Protein AF-A0AAE2U3P6-F1 (afdb_monomer)

Radius of gyration: 19.32 Å; Cα contacts (8 Å, |Δi|>4): 271; chains: 1; bounding box: 66×37×44 Å

Secondary structure (DSSP, 8-state):
--S-HHHHHHHHHHHHHHHHHHHTTTPPEE-SSHHHHHHIIIIIHHHH-TTTS--EE-HHHHHHHH---PPPPTTPPPEEEE--HHHHHH-HHHHHHHHHHHHHTT--EEE------S-TTTGGGSHHHHHHHHHHHHHHHHHHHHHHGGGS-EEES-HHHHHHHHHHHS--PBPHHHHHHHHHHHHHHS--------

Organism: Pseudomonas fluorescens (NCBI:txid294)

Foldseek 3Di:
DPPPLVVLLVVLVVVLVVLVVVVVVVDAAEDQAPVVQCCLCPVSCVNVNNVSRHDYHYPLVVLLVPQAQDDADPPDDAFEEEEAQCCCVPPVVSVVSLQSNQNSLNHGYHYDDFHHCLCPDPQCVDPVSVVVSLVNNVVGPPVCCVPRPPPLRYEYRHPRSQVSCCVNVVDGHYHSVVVSVVSVVVVVPPPPDDDDDD

Nearest PDB structures (foldseek):
  6nab-assembly1_A  TM=5.149E-01  e=8.787E+00  Naegleria fowleri
  6y83-assembly1_B  TM=2.544E-01  e=2.864E+00  Leishmania RNA virus 1 - 4
  5vbg-assembly1_A  TM=2.813E-01  e=9.888E+00  Haemophilus influenzae Rd KW20

Sequence (198 aa):
MQGFIKAFEKAAHFNGEALRHLQKYGIPLVGLDSAMTLVHRQGYAKTLGSDKAPSVLLPQEWLAGVLPQAQRVEDAAPYYFLPHCTEKTNEPSNIGLWQKVFERMGLKLSVQASGCCGMSGTYGHETKNAGTSVVIYKQSWAPLVTKLNTSGRLLADGYSCRSQVKRQDGVTVLHPLQALLATVRQRTKLPSCQNQQS

pLDDT: mean 88.99, std 12.19, range [39.34, 98.0]

Mean predicted aligned error: 6.23 Å

Solvent-accessible surface area (backbone atoms only — not comparable to full-atom values): 11089 Å² total; per-residue (Å²): 128,89,84,50,58,71,60,49,48,55,49,42,53,57,53,29,50,56,48,43,59,52,45,75,73,72,53,87,44,70,34,83,36,53,64,66,34,48,38,35,70,52,55,27,16,73,71,62,35,67,92,54,28,42,80,54,35,47,58,40,64,52,41,56,75,69,58,65,81,44,77,69,54,80,92,62,74,63,33,38,33,43,67,39,51,62,38,57,72,76,41,52,71,56,62,57,31,47,37,53,40,31,41,28,66,20,42,48,58,46,78,51,97,61,58,53,53,32,26,83,77,63,50,34,71,38,78,92,35,32,66,57,16,52,51,40,17,56,76,36,42,48,62,50,48,72,68,50,44,82,79,70,37,31,27,29,51,27,64,58,46,32,52,42,43,32,71,76,69,72,40,86,53,41,39,59,69,56,58,51,50,53,51,53,55,53,60,73,67,51,76,82,79,86,79,87,86,131

Structure (mmCIF, N/CA/C/O backbone):
data_AF-A0AAE2U3P6-F1
#
_entry.id   AF-A0AAE2U3P6-F1
#
loop_
_atom_site.group_PDB
_atom_site.id
_atom_site.type_symbol
_atom_site.label_atom_id
_atom_site.label_alt_id
_atom_site.label_comp_id
_atom_site.label_asym_id
_atom_site.label_entity_id
_atom_site.label_seq_id
_atom_site.pdbx_PDB_ins_code
_atom_site.Cartn_x
_atom_site.Cartn_y
_atom_site.Cartn_z
_atom_site.occupancy
_atom_site.B_iso_or_equiv
_atom_site.auth_seq_id
_atom_site.auth_comp_id
_atom_site.auth_asym_id
_atom_site.auth_atom_id
_atom_site.pdbx_PDB_model_num
ATOM 1 N N . MET A 1 1 ? 15.679 6.620 -6.280 1.00 50.84 1 MET A N 1
ATOM 2 C CA . MET A 1 1 ? 16.702 5.575 -6.507 1.00 50.84 1 MET A CA 1
ATOM 3 C C . MET A 1 1 ? 18.020 6.117 -6.001 1.00 50.84 1 MET A C 1
ATOM 5 O O . MET A 1 1 ? 18.435 7.164 -6.479 1.00 50.84 1 MET A O 1
ATOM 9 N N . GLN A 1 2 ? 18.628 5.486 -4.998 1.00 54.88 2 GLN A N 1
ATOM 10 C CA . GLN A 1 2 ? 19.930 5.907 -4.472 1.00 54.88 2 GLN A CA 1
ATOM 11 C C . GLN A 1 2 ? 21.018 5.666 -5.520 1.00 54.88 2 GLN A C 1
ATOM 13 O O . GLN A 1 2 ? 21.625 4.613 -5.517 1.00 54.88 2 GLN A O 1
ATOM 18 N N . GLY A 1 3 ? 21.218 6.580 -6.469 1.00 60.91 3 GLY A N 1
ATOM 19 C CA . GLY A 1 3 ? 22.376 6.598 -7.378 1.00 60.91 3 GLY A CA 1
ATOM 20 C C . GLY A 1 3 ? 22.550 5.420 -8.358 1.00 60.91 3 GLY A C 1
ATOM 21 O O . GLY A 1 3 ? 23.315 5.544 -9.307 1.00 60.91 3 GLY A O 1
ATOM 22 N N . PHE A 1 4 ? 21.834 4.303 -8.206 1.00 78.56 4 PHE A N 1
ATOM 23 C CA . PHE A 1 4 ? 21.999 3.080 -9.003 1.00 78.56 4 PHE A CA 1
ATOM 24 C C . PHE A 1 4 ? 21.205 3.100 -10.317 1.00 78.56 4 PHE A C 1
ATOM 26 O O . PHE A 1 4 ? 20.512 2.138 -10.646 1.00 78.56 4 PHE A O 1
ATOM 33 N N . ILE A 1 5 ? 21.292 4.194 -11.078 1.00 85.38 5 ILE A N 1
ATOM 34 C CA . ILE A 1 5 ? 20.514 4.378 -12.316 1.00 85.38 5 ILE A CA 1
ATOM 35 C C . ILE A 1 5 ? 20.824 3.267 -13.329 1.00 85.38 5 ILE A C 1
ATOM 37 O O . ILE A 1 5 ? 19.904 2.613 -13.800 1.0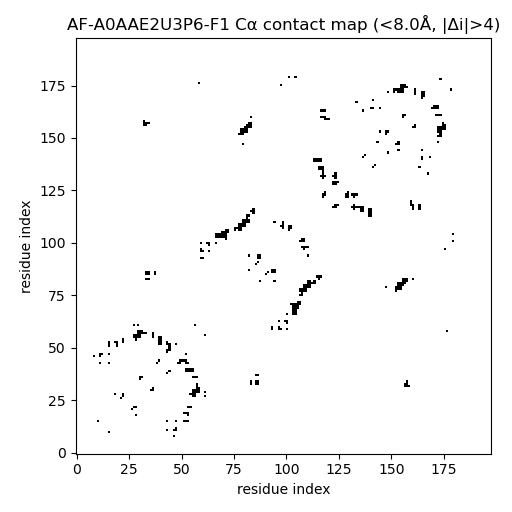0 85.38 5 ILE A O 1
ATOM 41 N N . LYS A 1 6 ? 22.103 2.949 -13.563 1.00 88.75 6 LYS A N 1
ATOM 42 C CA . LYS A 1 6 ? 22.502 1.887 -14.509 1.00 88.75 6 LYS A CA 1
ATOM 43 C C . LYS A 1 6 ? 21.978 0.499 -14.123 1.00 88.75 6 LYS A C 1
ATOM 45 O O . LYS A 1 6 ? 21.569 -0.282 -14.978 1.00 88.75 6 LYS A O 1
ATOM 50 N N . ALA A 1 7 ? 22.000 0.172 -12.829 1.00 89.69 7 ALA A N 1
ATOM 51 C CA . ALA A 1 7 ? 21.486 -1.110 -12.349 1.00 89.69 7 ALA A CA 1
ATOM 52 C C . ALA A 1 7 ? 19.959 -1.172 -12.478 1.00 89.69 7 ALA A C 1
ATOM 54 O O . ALA A 1 7 ? 19.419 -2.200 -12.885 1.00 89.69 7 ALA A O 1
ATOM 55 N N . PHE A 1 8 ? 19.276 -0.058 -12.190 1.00 91.06 8 PHE A N 1
ATOM 56 C CA . PHE A 1 8 ? 17.846 0.070 -12.436 1.00 91.06 8 PHE A CA 1
ATOM 57 C C . PHE A 1 8 ? 17.515 -0.086 -13.921 1.00 91.06 8 PHE A C 1
ATOM 59 O O . PHE A 1 8 ? 16.616 -0.851 -14.242 1.00 91.06 8 PHE A O 1
ATOM 66 N N . GLU A 1 9 ? 18.252 0.566 -14.821 1.00 92.44 9 GLU A N 1
ATOM 67 C CA . GLU A 1 9 ? 18.033 0.462 -16.265 1.00 92.44 9 GLU A CA 1
ATOM 68 C C . GLU A 1 9 ? 18.162 -0.982 -16.745 1.00 92.44 9 GLU A C 1
ATOM 70 O O . GLU A 1 9 ? 17.256 -1.501 -17.395 1.00 92.44 9 GLU A O 1
ATOM 75 N N . LYS A 1 10 ? 19.232 -1.679 -16.341 1.00 93.44 10 LYS A N 1
ATOM 76 C CA . LYS A 1 10 ? 19.419 -3.099 -16.665 1.00 93.44 10 LYS A CA 1
ATOM 77 C C . LYS A 1 10 ? 18.251 -3.956 -16.165 1.00 93.44 10 LYS A C 1
ATOM 79 O O . LYS A 1 10 ? 17.741 -4.790 -16.912 1.00 93.44 10 LYS A O 1
ATOM 84 N N . ALA A 1 11 ? 17.810 -3.739 -14.925 1.00 92.81 11 ALA A N 1
ATOM 85 C CA . ALA A 1 11 ? 16.667 -4.448 -14.357 1.00 92.81 11 ALA A CA 1
ATOM 86 C C . ALA A 1 11 ? 15.354 -4.107 -15.082 1.00 92.81 11 ALA A C 1
ATOM 88 O O . ALA A 1 11 ? 14.552 -4.999 -15.341 1.00 92.81 11 ALA A O 1
ATOM 89 N N . ALA A 1 12 ? 15.146 -2.842 -15.450 1.00 93.56 12 ALA A N 1
ATOM 90 C CA . ALA A 1 12 ? 13.966 -2.388 -16.174 1.00 93.56 12 ALA A CA 1
ATOM 91 C C . ALA A 1 12 ? 13.896 -3.008 -17.573 1.00 93.56 12 ALA A C 1
ATOM 93 O O . ALA A 1 12 ? 12.830 -3.475 -17.967 1.00 93.56 12 ALA A O 1
ATOM 94 N N . HIS A 1 13 ? 15.017 -3.084 -18.297 1.00 93.94 13 HIS A N 1
ATOM 95 C CA . HIS A 1 13 ? 15.075 -3.758 -19.595 1.00 93.94 13 HIS A CA 1
ATOM 96 C C . HIS A 1 13 ? 14.748 -5.248 -19.471 1.00 93.94 13 HIS A C 1
ATOM 98 O O . HIS A 1 13 ? 13.836 -5.720 -20.149 1.00 93.94 13 HIS A O 1
ATOM 104 N N . PHE A 1 14 ? 15.425 -5.956 -18.563 1.00 93.94 14 PHE A N 1
ATOM 105 C CA . PHE A 1 14 ? 15.227 -7.391 -18.357 1.00 93.94 14 PHE A CA 1
ATOM 106 C C . PHE A 1 14 ? 13.790 -7.729 -17.923 1.00 93.94 14 PHE A C 1
ATOM 108 O O . PHE A 1 14 ? 13.099 -8.509 -18.578 1.00 93.94 14 PHE A O 1
ATOM 115 N N . ASN A 1 15 ? 13.300 -7.090 -16.856 1.00 94.19 15 ASN A N 1
ATOM 116 C CA . ASN A 1 15 ? 11.951 -7.336 -16.342 1.00 94.19 15 ASN A CA 1
ATOM 117 C C . ASN A 1 15 ? 10.879 -6.854 -17.324 1.00 94.19 15 ASN A C 1
ATOM 119 O O . ASN A 1 15 ? 9.859 -7.514 -17.506 1.00 94.19 15 ASN A O 1
ATOM 123 N N . GLY A 1 16 ? 11.094 -5.699 -17.959 1.00 93.25 16 GLY A N 1
ATOM 124 C CA . GLY A 1 16 ? 10.155 -5.127 -18.916 1.00 93.25 16 GLY A CA 1
ATOM 125 C C . GLY A 1 16 ? 9.955 -6.030 -20.128 1.00 93.25 16 GLY A C 1
ATOM 126 O O . GLY A 1 16 ? 8.823 -6.212 -20.565 1.00 93.25 16 GLY A O 1
ATOM 127 N N . GLU A 1 17 ? 11.024 -6.637 -20.646 1.00 92.94 17 GLU A N 1
ATOM 128 C CA . GLU A 1 17 ? 10.925 -7.603 -21.740 1.00 92.94 17 GLU A CA 1
ATOM 129 C C . GLU A 1 17 ? 10.135 -8.853 -21.348 1.00 92.9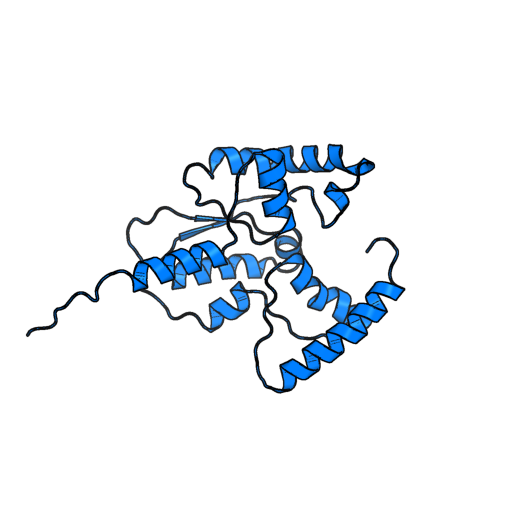4 17 GLU A C 1
ATOM 131 O O . GLU A 1 17 ? 9.196 -9.218 -22.059 1.00 92.94 17 GLU A O 1
ATOM 136 N N . ALA A 1 18 ? 10.450 -9.455 -20.198 1.00 93.06 18 ALA A N 1
ATOM 137 C CA . ALA A 1 18 ? 9.742 -10.632 -19.703 1.00 93.06 18 ALA A CA 1
ATOM 138 C C . ALA A 1 18 ? 8.238 -10.360 -19.512 1.00 93.06 18 ALA A C 1
ATOM 140 O O . ALA A 1 18 ? 7.396 -11.116 -20.000 1.00 93.06 18 ALA A O 1
ATOM 141 N N . LEU A 1 19 ? 7.889 -9.240 -18.868 1.00 93.81 19 LEU A N 1
ATOM 142 C CA . LEU A 1 19 ? 6.496 -8.855 -18.635 1.00 93.81 19 LEU A CA 1
ATOM 143 C C . LEU A 1 19 ? 5.757 -8.562 -19.948 1.00 93.81 19 LEU A C 1
ATOM 145 O O . LEU A 1 19 ? 4.646 -9.052 -20.132 1.00 93.81 19 LEU A O 1
ATOM 149 N N . ARG A 1 20 ? 6.376 -7.855 -20.905 1.00 91.31 20 ARG A N 1
ATOM 150 C CA . ARG A 1 20 ? 5.775 -7.639 -22.234 1.00 91.31 20 ARG A CA 1
ATOM 151 C C . ARG A 1 20 ? 5.511 -8.948 -22.969 1.00 91.31 20 ARG A C 1
ATOM 153 O O . ARG A 1 20 ? 4.517 -9.051 -23.683 1.00 91.31 20 ARG A O 1
ATOM 160 N N . HIS A 1 21 ? 6.383 -9.943 -22.816 1.00 91.88 21 HIS A N 1
ATOM 161 C CA . HIS A 1 21 ? 6.176 -11.248 -23.436 1.00 91.88 21 HIS A CA 1
ATOM 162 C C . HIS A 1 21 ? 4.931 -11.947 -22.875 1.00 91.88 21 HIS A C 1
ATOM 164 O O . HIS A 1 21 ? 4.156 -12.507 -23.644 1.00 91.88 21 HIS A O 1
ATOM 170 N N . LEU A 1 22 ? 4.697 -11.846 -21.562 1.00 92.06 22 LEU A N 1
ATOM 171 C CA . LEU A 1 22 ? 3.486 -12.364 -20.919 1.00 92.06 22 LEU A CA 1
ATOM 172 C C . LEU A 1 22 ? 2.222 -11.615 -21.365 1.00 92.06 22 LEU A C 1
ATOM 174 O O . LEU A 1 22 ? 1.192 -12.242 -21.607 1.00 92.06 22 LEU A O 1
ATOM 178 N N . GLN A 1 23 ? 2.297 -10.292 -21.545 1.00 90.44 23 GLN A N 1
ATOM 179 C CA . GLN A 1 23 ? 1.148 -9.491 -21.989 1.00 90.44 23 GLN A CA 1
ATOM 180 C C . GLN A 1 23 ? 0.621 -9.893 -23.374 1.00 90.44 23 GLN A C 1
ATOM 182 O O . GLN A 1 23 ? -0.571 -9.729 -23.631 1.00 90.44 23 GLN A O 1
ATOM 187 N N . LYS A 1 24 ? 1.464 -10.456 -24.254 1.00 91.31 24 LYS A N 1
ATOM 188 C CA . LYS A 1 24 ? 1.041 -10.936 -25.586 1.00 91.31 24 LYS A CA 1
ATOM 189 C C . LYS A 1 24 ? -0.033 -12.025 -25.521 1.00 91.31 24 LYS A C 1
ATOM 191 O O . LYS A 1 24 ? -0.772 -12.192 -26.483 1.00 91.31 24 LYS A O 1
ATOM 196 N N . TYR A 1 25 ? -0.138 -12.734 -24.399 1.00 94.00 25 TYR A N 1
ATOM 197 C CA . TYR A 1 25 ? -1.143 -13.776 -24.187 1.00 94.00 25 TYR A CA 1
ATOM 198 C C . TYR A 1 25 ? -2.475 -13.239 -23.638 1.00 94.00 25 TYR A C 1
ATOM 200 O O . TYR A 1 25 ? -3.357 -14.023 -23.307 1.00 94.00 25 TYR A O 1
ATOM 208 N N . GLY A 1 26 ? -2.630 -11.916 -23.497 1.00 90.25 26 GLY A N 1
ATOM 209 C CA . GLY A 1 26 ? -3.864 -11.303 -22.993 1.00 90.25 26 GLY A CA 1
ATOM 210 C C . GLY A 1 26 ? -4.121 -11.529 -21.498 1.00 90.25 26 GLY A C 1
ATOM 211 O O . GLY A 1 26 ? -5.222 -11.266 -21.021 1.00 90.25 26 GLY A O 1
ATOM 212 N N . ILE A 1 27 ? -3.123 -12.008 -20.748 1.00 88.88 27 ILE A N 1
ATOM 213 C CA . ILE A 1 27 ? -3.230 -12.247 -19.305 1.00 88.88 27 ILE A CA 1
ATOM 214 C C . ILE A 1 27 ? -2.982 -10.925 -18.558 1.00 88.88 27 ILE A C 1
ATOM 216 O O . ILE A 1 27 ? -1.918 -10.322 -18.739 1.00 88.88 27 ILE A O 1
ATOM 220 N N . PRO A 1 28 ? -3.911 -10.465 -17.695 1.00 92.75 28 PRO A N 1
ATOM 221 C CA . PRO A 1 28 ? -3.691 -9.276 -16.879 1.00 92.75 28 PRO A CA 1
ATOM 222 C C . PRO A 1 28 ? -2.505 -9.460 -15.926 1.00 92.75 28 PRO A C 1
ATOM 224 O O . PRO A 1 28 ? -2.471 -10.400 -15.131 1.00 92.75 28 PRO A O 1
ATOM 227 N N . LEU A 1 29 ? -1.547 -8.535 -15.970 1.00 95.25 29 LEU A N 1
ATOM 228 C CA . LEU A 1 29 ? -0.463 -8.469 -14.993 1.00 95.25 29 LEU A CA 1
ATOM 229 C C . LEU A 1 29 ? -0.921 -7.644 -13.793 1.00 95.25 29 LEU A C 1
ATOM 231 O O . LEU A 1 29 ? -1.329 -6.496 -13.960 1.00 95.25 29 LEU A O 1
ATOM 235 N N . VAL A 1 30 ? -0.831 -8.212 -12.591 1.00 95.56 30 VAL A N 1
ATOM 236 C CA . VAL A 1 30 ? -1.274 -7.560 -11.352 1.00 95.56 30 VAL A CA 1
ATOM 237 C C . VAL A 1 30 ? -0.135 -7.546 -10.337 1.00 95.56 30 VAL A C 1
ATOM 239 O O . VAL A 1 30 ? 0.367 -8.598 -9.940 1.00 95.56 30 VAL A O 1
ATOM 242 N N . GLY A 1 31 ? 0.278 -6.354 -9.913 1.00 94.12 31 GLY A N 1
ATOM 243 C CA . GLY A 1 31 ? 1.311 -6.157 -8.898 1.00 94.12 31 GLY A CA 1
ATOM 244 C C . GLY A 1 31 ? 0.701 -5.996 -7.506 1.00 94.12 31 GLY A C 1
ATOM 245 O O . GLY A 1 31 ? -0.264 -5.265 -7.329 1.00 94.12 31 GLY A O 1
ATOM 246 N N . LEU A 1 32 ? 1.238 -6.694 -6.502 1.00 91.31 32 LEU A N 1
ATOM 247 C CA . L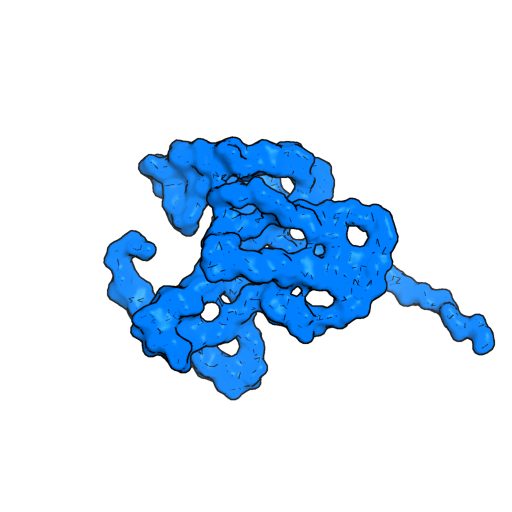EU A 1 32 ? 0.635 -6.748 -5.159 1.00 91.31 32 LEU A CA 1
ATOM 248 C C . LEU A 1 32 ? 1.030 -5.591 -4.234 1.00 91.31 32 LEU A C 1
ATOM 250 O O . LEU A 1 32 ? 0.344 -5.349 -3.247 1.00 91.31 32 LEU A O 1
ATOM 254 N N . ASP A 1 33 ? 2.146 -4.918 -4.510 1.00 89.81 33 ASP A N 1
ATOM 255 C CA . ASP A 1 33 ? 2.624 -3.786 -3.717 1.00 89.81 33 ASP A CA 1
ATOM 256 C C . ASP A 1 33 ? 2.469 -2.492 -4.518 1.00 89.81 33 ASP A C 1
ATOM 258 O O . ASP A 1 33 ? 2.934 -2.403 -5.661 1.00 89.81 33 ASP A O 1
ATOM 262 N N . SER A 1 34 ? 1.821 -1.488 -3.923 1.00 88.69 34 SER A N 1
ATOM 263 C CA . SER A 1 34 ? 1.511 -0.238 -4.617 1.00 88.69 34 SER A CA 1
ATOM 264 C C . SER A 1 34 ? 2.767 0.509 -5.067 1.00 88.69 34 SER A C 1
ATOM 266 O O . SER A 1 34 ? 2.813 1.014 -6.187 1.00 88.69 34 SER A O 1
ATOM 268 N N . ALA A 1 35 ? 3.818 0.555 -4.242 1.00 88.50 35 ALA A N 1
ATOM 269 C CA . ALA A 1 35 ? 5.040 1.271 -4.596 1.00 88.50 35 ALA A CA 1
ATOM 270 C C . ALA A 1 35 ? 5.754 0.597 -5.773 1.00 88.50 35 ALA A C 1
ATOM 272 O O . ALA A 1 35 ? 6.137 1.275 -6.724 1.00 88.50 35 ALA A O 1
ATOM 273 N N . MET A 1 36 ? 5.897 -0.731 -5.738 1.00 89.50 36 MET A N 1
ATOM 274 C CA . MET A 1 36 ? 6.543 -1.483 -6.821 1.00 89.50 36 MET A CA 1
ATOM 275 C C . MET A 1 36 ? 5.743 -1.435 -8.121 1.00 89.50 36 MET A C 1
ATOM 277 O O . MET A 1 36 ? 6.316 -1.225 -9.187 1.00 89.50 36 MET A O 1
ATOM 281 N N . THR A 1 37 ? 4.419 -1.553 -8.043 1.00 92.19 37 THR A N 1
ATOM 282 C CA . THR A 1 37 ? 3.555 -1.518 -9.232 1.00 92.19 37 THR A CA 1
ATOM 283 C C . THR A 1 37 ? 3.652 -0.172 -9.950 1.00 92.19 37 THR A C 1
ATOM 285 O O . THR A 1 37 ? 3.804 -0.118 -11.171 1.00 92.19 37 THR A O 1
ATOM 288 N N . LEU A 1 38 ? 3.657 0.932 -9.197 1.00 90.94 38 LEU A N 1
ATOM 289 C CA . LEU A 1 38 ? 3.746 2.280 -9.764 1.00 90.94 38 LEU A CA 1
ATOM 290 C C . LEU A 1 38 ? 5.127 2.604 -10.359 1.00 90.94 38 LEU A C 1
ATOM 292 O O . LEU A 1 38 ? 5.227 3.466 -11.235 1.00 90.94 38 LEU A O 1
ATOM 296 N N . VAL A 1 39 ? 6.188 1.879 -9.977 1.00 91.19 39 VAL A N 1
ATOM 297 C CA . VAL A 1 39 ? 7.502 1.996 -10.636 1.00 91.19 39 VAL A CA 1
ATOM 298 C C . VAL A 1 39 ? 7.422 1.603 -12.114 1.00 91.19 39 VAL A C 1
ATOM 300 O O . VAL A 1 39 ? 8.122 2.212 -12.924 1.00 91.19 39 VAL A O 1
ATOM 303 N N . HIS A 1 40 ? 6.554 0.664 -12.507 1.00 90.31 40 HIS A N 1
ATOM 304 C CA . HIS A 1 40 ? 6.367 0.334 -13.925 1.00 90.31 40 HIS A CA 1
ATOM 305 C C . HIS A 1 40 ? 5.780 1.513 -14.719 1.00 90.31 40 HIS A C 1
ATOM 307 O O . HIS A 1 40 ? 6.208 1.787 -15.838 1.00 90.31 40 HIS A O 1
ATOM 313 N N . ARG A 1 41 ? 4.861 2.277 -14.122 1.00 87.88 41 ARG A N 1
ATOM 314 C CA . ARG A 1 41 ? 4.194 3.405 -14.796 1.00 87.88 41 ARG A CA 1
ATOM 315 C C . ARG A 1 41 ? 5.099 4.609 -14.986 1.00 87.88 41 ARG A C 1
ATOM 317 O O . ARG A 1 41 ? 4.978 5.316 -15.974 1.00 87.88 41 ARG A O 1
ATOM 324 N N . GLN A 1 42 ? 5.993 4.850 -14.032 1.00 85.62 42 GLN A N 1
ATOM 325 C CA . GLN A 1 42 ? 6.827 6.052 -14.028 1.00 85.62 42 GLN A CA 1
ATOM 326 C C . GLN A 1 42 ? 8.277 5.730 -14.385 1.00 85.62 42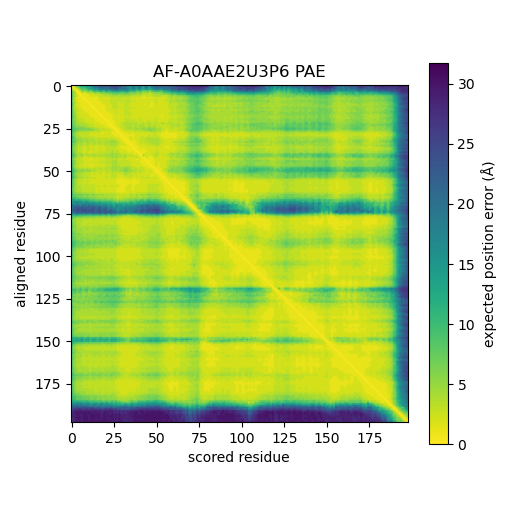 GLN A C 1
ATOM 328 O O . GLN A 1 42 ? 8.821 6.252 -15.355 1.00 85.62 42 GLN A O 1
ATOM 333 N N . GLY A 1 43 ? 8.906 4.844 -13.611 1.00 88.44 43 GLY A N 1
ATOM 334 C CA . GLY A 1 43 ? 10.309 4.480 -13.780 1.00 88.44 43 GLY A CA 1
ATOM 335 C C . GLY A 1 43 ? 10.558 3.718 -15.077 1.00 88.44 43 GLY A C 1
ATOM 336 O O . GLY A 1 43 ? 11.440 4.093 -15.842 1.00 88.44 43 GLY A O 1
ATOM 337 N N . TYR A 1 44 ? 9.765 2.678 -15.357 1.00 92.56 44 TYR A N 1
ATOM 338 C CA . TYR A 1 44 ? 9.967 1.877 -16.569 1.00 92.56 44 TYR A CA 1
ATOM 339 C C . TYR A 1 44 ? 9.543 2.655 -17.814 1.00 92.56 44 TYR A C 1
ATOM 341 O O . TYR A 1 44 ? 10.257 2.590 -18.804 1.00 92.56 44 TYR A O 1
ATOM 349 N N . ALA A 1 45 ? 8.457 3.434 -17.767 1.00 89.75 45 ALA A N 1
ATOM 350 C CA . ALA A 1 45 ? 8.080 4.315 -18.877 1.00 89.75 45 ALA A CA 1
ATOM 351 C C . ALA A 1 45 ? 9.187 5.316 -19.226 1.00 89.75 45 ALA A C 1
ATOM 353 O O . ALA A 1 45 ? 9.514 5.484 -20.398 1.00 89.75 45 ALA A O 1
ATOM 354 N N . LYS A 1 46 ? 9.836 5.910 -18.216 1.00 90.19 46 LYS A N 1
ATOM 355 C CA . LYS A 1 46 ? 10.969 6.814 -18.434 1.00 90.19 46 LYS A CA 1
ATOM 356 C C . LYS A 1 46 ? 12.187 6.112 -19.046 1.00 90.19 46 LYS A C 1
ATOM 358 O O . LYS A 1 46 ? 12.872 6.712 -19.864 1.00 90.19 46 LYS A O 1
ATOM 363 N N . THR A 1 47 ? 12.473 4.876 -18.642 1.00 91.56 47 THR A N 1
ATOM 364 C CA . THR A 1 47 ? 13.658 4.135 -19.105 1.00 91.56 47 THR A CA 1
ATOM 365 C C . THR A 1 47 ? 13.454 3.438 -20.449 1.00 91.56 47 THR A C 1
ATOM 367 O O . THR A 1 47 ? 14.354 3.432 -21.280 1.00 91.56 47 THR A O 1
ATOM 370 N N . LEU A 1 48 ? 12.293 2.824 -20.666 1.00 92.12 48 LEU A N 1
ATOM 371 C CA . LEU A 1 48 ? 12.015 1.980 -21.830 1.00 92.12 48 LEU A CA 1
ATOM 372 C C . LEU A 1 48 ? 11.275 2.730 -22.945 1.00 92.12 48 LEU A C 1
ATOM 374 O O . LEU A 1 48 ? 11.294 2.267 -24.082 1.00 92.12 48 LEU A O 1
ATOM 378 N N . GLY A 1 49 ? 10.631 3.855 -22.624 1.00 91.12 49 GLY A N 1
ATOM 379 C CA . GLY A 1 49 ? 9.583 4.472 -23.438 1.00 91.12 49 GLY A CA 1
ATOM 380 C C . GLY A 1 49 ? 8.195 3.999 -22.997 1.00 91.12 49 GLY A C 1
ATOM 381 O O . GLY A 1 49 ? 8.010 2.834 -22.632 1.00 91.12 49 GLY A O 1
ATOM 382 N N . SER A 1 50 ? 7.211 4.902 -23.003 1.00 86.75 50 SER A N 1
ATOM 383 C CA . SER A 1 50 ? 5.844 4.619 -22.533 1.00 86.75 50 SER A CA 1
ATOM 384 C C . SER A 1 50 ? 5.153 3.497 -23.316 1.00 86.75 50 SER A C 1
ATOM 386 O O . SER A 1 50 ? 4.371 2.751 -22.740 1.00 86.75 50 SER A O 1
ATOM 388 N N . ASP A 1 51 ? 5.475 3.341 -24.602 1.00 86.50 51 ASP A N 1
ATOM 389 C CA . ASP A 1 51 ? 4.999 2.268 -25.486 1.00 86.50 51 ASP A CA 1
ATOM 390 C C . ASP A 1 51 ? 5.587 0.890 -25.133 1.00 86.50 51 ASP A C 1
ATOM 392 O O . ASP A 1 51 ? 5.000 -0.145 -25.446 1.00 86.50 51 ASP A O 1
ATOM 396 N N . LYS A 1 52 ? 6.743 0.866 -24.458 1.00 88.38 52 LYS A N 1
ATOM 397 C CA . LYS A 1 52 ? 7.460 -0.361 -24.075 1.00 88.38 52 LYS A CA 1
ATOM 398 C C . LYS A 1 52 ? 7.364 -0.672 -22.585 1.00 88.38 52 LYS A C 1
ATOM 400 O O . LYS A 1 52 ? 7.826 -1.738 -22.163 1.00 88.38 52 LYS A O 1
ATOM 405 N N . ALA A 1 53 ? 6.801 0.215 -21.772 1.00 90.94 53 ALA A N 1
ATOM 406 C CA . ALA A 1 53 ? 6.549 -0.081 -20.372 1.00 90.94 53 ALA A CA 1
ATOM 407 C C . ALA A 1 53 ? 5.422 -1.118 -20.250 1.00 90.94 53 ALA A C 1
ATOM 409 O O . ALA A 1 53 ? 4.365 -0.944 -20.856 1.00 90.94 53 ALA A O 1
ATOM 410 N N . PRO A 1 54 ? 5.617 -2.204 -19.483 1.00 91.56 54 PRO A N 1
ATOM 411 C CA . PRO A 1 54 ? 4.554 -3.175 -19.288 1.00 91.56 54 PRO A CA 1
ATOM 412 C C . PRO A 1 54 ? 3.391 -2.546 -18.513 1.00 91.56 54 PRO A C 1
ATOM 414 O O . PRO A 1 54 ? 3.594 -1.819 -17.537 1.00 91.56 54 PRO A O 1
ATOM 417 N N . SER A 1 55 ? 2.166 -2.867 -18.927 1.00 91.75 55 SER A N 1
ATOM 418 C CA . SER A 1 55 ? 0.955 -2.455 -18.217 1.00 91.75 55 SER A CA 1
ATOM 419 C C . SER A 1 55 ? 0.713 -3.425 -17.069 1.00 91.75 55 SER A C 1
ATOM 421 O O . SER A 1 55 ? 0.318 -4.573 -17.283 1.00 91.75 55 SER A O 1
ATOM 423 N N . VAL A 1 56 ? 1.011 -2.963 -15.856 1.00 94.81 56 VAL A N 1
ATOM 424 C CA . VAL A 1 56 ? 0.799 -3.707 -14.613 1.00 94.81 56 VAL A CA 1
ATOM 425 C C . VAL A 1 56 ? -0.264 -2.984 -13.792 1.00 94.81 56 VAL A C 1
ATOM 427 O O . VAL A 1 56 ? -0.115 -1.811 -13.424 1.00 94.81 56 VAL A O 1
ATOM 430 N N . LEU A 1 57 ? -1.355 -3.695 -13.528 1.00 95.50 57 LEU A N 1
ATOM 431 C CA . LEU A 1 57 ? -2.478 -3.216 -12.737 1.00 95.50 57 LEU A CA 1
ATOM 432 C C . LEU A 1 57 ? -2.172 -3.348 -11.245 1.00 95.50 57 LEU A C 1
ATOM 434 O O . LEU A 1 57 ? -1.514 -4.289 -10.801 1.00 95.50 57 LEU A O 1
ATOM 438 N N . LEU A 1 58 ? -2.700 -2.421 -10.462 1.00 96.00 58 LEU A N 1
ATOM 439 C CA . LEU A 1 58 ? -2.872 -2.591 -9.030 1.00 96.00 58 LEU A CA 1
ATOM 440 C C . LEU A 1 58 ? -4.034 -3.564 -8.773 1.00 96.00 58 LEU A C 1
ATOM 442 O O . LEU A 1 58 ? -4.944 -3.681 -9.605 1.00 96.00 58 LEU A O 1
ATOM 446 N N . PRO A 1 59 ? -4.073 -4.245 -7.616 1.00 96.25 59 PRO A N 1
ATOM 447 C CA . PRO A 1 59 ? -5.082 -5.269 -7.375 1.00 96.25 59 PRO A CA 1
ATOM 448 C C . PRO A 1 59 ? -6.511 -4.722 -7.444 1.00 96.25 59 PRO A C 1
ATOM 450 O O . PRO A 1 59 ? -7.391 -5.372 -7.994 1.00 96.25 59 PRO A O 1
ATOM 453 N N . GLN A 1 60 ? -6.740 -3.511 -6.942 1.00 95.94 60 GLN A N 1
ATOM 454 C CA . GLN A 1 60 ? -8.030 -2.826 -6.956 1.00 95.94 60 GLN A CA 1
ATOM 455 C C . GLN A 1 60 ? -8.497 -2.412 -8.352 1.00 95.94 60 GLN A C 1
ATOM 457 O O . GLN A 1 60 ? -9.701 -2.397 -8.591 1.00 95.94 60 GLN A O 1
ATOM 462 N N . GLU A 1 61 ? -7.585 -2.117 -9.280 1.00 96.12 61 GLU A N 1
ATOM 463 C CA . GLU A 1 61 ? -7.945 -1.818 -10.672 1.00 96.12 61 GLU A CA 1
ATOM 464 C C . GLU A 1 61 ? -8.464 -3.074 -11.365 1.00 96.12 61 GLU A C 1
ATOM 466 O O . GLU A 1 61 ? -9.531 -3.057 -11.976 1.00 96.12 61 GLU A O 1
ATOM 471 N N . TRP A 1 62 ? -7.746 -4.187 -11.202 1.00 96.31 62 TRP A N 1
ATOM 472 C CA . TRP A 1 62 ? -8.170 -5.469 -11.749 1.00 96.31 62 TRP A CA 1
ATOM 473 C C . TRP A 1 62 ? -9.475 -5.955 -11.104 1.00 96.31 62 TRP A C 1
ATOM 475 O O . TRP A 1 62 ? -10.443 -6.251 -11.804 1.00 96.31 62 TRP A O 1
ATOM 485 N N . LEU A 1 63 ? -9.544 -5.969 -9.768 1.00 95.88 63 LEU A N 1
ATOM 486 C CA . LEU A 1 63 ? -10.712 -6.443 -9.022 1.00 95.88 63 LEU A CA 1
ATOM 487 C C . LEU A 1 63 ? -11.974 -5.626 -9.301 1.00 95.88 63 LEU A C 1
ATOM 489 O O . LEU A 1 63 ? -13.054 -6.206 -9.376 1.00 95.88 63 LEU A O 1
ATOM 493 N N . ALA A 1 64 ? -11.867 -4.308 -9.486 1.00 93.00 64 ALA A N 1
ATOM 494 C CA . ALA A 1 64 ? -13.021 -3.482 -9.834 1.00 93.00 64 ALA A CA 1
ATOM 495 C C . ALA A 1 64 ? -13.654 -3.887 -11.179 1.00 93.00 64 ALA A C 1
ATOM 497 O O . ALA A 1 64 ? -14.860 -3.705 -11.350 1.00 93.00 64 ALA A O 1
ATOM 498 N N . GLY A 1 65 ? -12.858 -4.440 -12.103 1.00 90.88 65 GLY A N 1
ATOM 499 C CA . GLY A 1 65 ? -13.319 -4.929 -13.403 1.00 90.88 65 GLY A CA 1
ATOM 500 C C . GLY A 1 65 ? -13.851 -6.364 -13.391 1.00 90.88 65 GLY A C 1
ATOM 501 O O . GLY A 1 65 ? -14.709 -6.683 -14.208 1.00 90.88 65 GLY A O 1
ATOM 502 N N . VAL A 1 66 ? -13.375 -7.225 -12.480 1.00 92.06 66 VAL A N 1
ATOM 503 C CA . VAL A 1 66 ? -13.716 -8.664 -12.496 1.00 92.06 66 VAL A CA 1
ATOM 504 C C . VAL A 1 66 ? -14.653 -9.118 -11.379 1.00 92.06 66 VAL A C 1
ATOM 506 O O . VAL A 1 66 ? -15.256 -10.182 -11.496 1.00 92.06 66 VAL A O 1
ATOM 509 N N . LEU A 1 67 ? -14.784 -8.361 -10.284 1.00 90.12 67 LEU A N 1
ATOM 510 C CA . LEU A 1 67 ? -15.630 -8.787 -9.172 1.00 90.12 67 LEU A CA 1
ATOM 511 C C . LEU A 1 67 ? -17.122 -8.588 -9.485 1.00 90.12 67 LEU A C 1
ATOM 513 O O . LEU A 1 67 ? -17.531 -7.464 -9.819 1.00 90.12 67 LEU A O 1
ATOM 517 N N . PRO A 1 68 ? -17.954 -9.635 -9.309 1.00 85.12 68 PRO A N 1
ATOM 518 C CA . PRO A 1 68 ? -19.398 -9.503 -9.419 1.00 85.12 68 PRO A CA 1
ATOM 519 C C . PRO A 1 68 ? -19.942 -8.630 -8.286 1.00 85.12 68 PRO A C 1
ATOM 521 O O . PRO A 1 68 ? -19.337 -8.511 -7.218 1.00 85.12 68 PRO A O 1
ATOM 524 N N . GLN A 1 69 ? -21.109 -8.032 -8.513 1.00 84.12 69 GLN A N 1
ATOM 525 C CA . GLN A 1 69 ? -21.820 -7.318 -7.461 1.00 84.12 69 GLN A CA 1
ATOM 526 C C . GLN A 1 69 ? -22.447 -8.338 -6.502 1.00 84.12 69 GLN A C 1
ATOM 528 O O . GLN A 1 69 ? -23.326 -9.102 -6.892 1.00 84.12 69 GLN A O 1
ATOM 533 N N . ALA A 1 70 ? -22.002 -8.356 -5.250 1.00 79.94 70 ALA A N 1
ATOM 534 C CA . ALA A 1 70 ? -22.639 -9.116 -4.185 1.00 79.94 70 ALA A CA 1
ATOM 535 C C . ALA A 1 70 ? -23.705 -8.273 -3.477 1.00 79.94 70 ALA A C 1
ATOM 537 O O . ALA A 1 70 ? -23.614 -7.043 -3.408 1.00 79.94 70 ALA A O 1
ATOM 538 N N . GLN A 1 71 ? -24.693 -8.951 -2.893 1.00 72.06 71 GLN A N 1
ATOM 539 C CA . GLN A 1 71 ? -25.643 -8.309 -1.996 1.00 72.06 71 GLN A CA 1
ATOM 540 C C . GLN A 1 71 ? -24.908 -7.771 -0.762 1.00 72.06 71 GLN A C 1
ATOM 542 O O . GLN A 1 71 ? -23.980 -8.396 -0.231 1.00 72.06 71 GLN A O 1
ATOM 547 N N . ARG A 1 72 ? -25.301 -6.573 -0.330 1.00 68.56 72 ARG A N 1
ATOM 548 C CA . ARG A 1 72 ? -24.725 -5.916 0.840 1.00 68.56 72 ARG A CA 1
ATOM 549 C C . ARG A 1 72 ? -25.039 -6.725 2.096 1.00 68.56 72 ARG A C 1
ATOM 551 O O . ARG A 1 72 ? -26.162 -7.182 2.266 1.00 68.56 72 ARG A O 1
ATOM 558 N N . VAL A 1 73 ? -24.051 -6.871 2.976 1.00 67.31 73 VAL A N 1
ATOM 559 C CA . VAL A 1 73 ? -24.278 -7.427 4.313 1.00 67.31 73 VAL A CA 1
ATOM 560 C C . VAL A 1 73 ? -24.725 -6.273 5.212 1.00 67.31 73 VAL A C 1
ATOM 562 O O . VAL A 1 73 ? -23.981 -5.302 5.387 1.00 67.31 73 VAL A O 1
ATOM 565 N N . GLU A 1 74 ? -25.954 -6.333 5.723 1.00 61.12 74 GLU A N 1
ATOM 566 C CA . GLU A 1 74 ? -26.455 -5.351 6.692 1.00 61.12 74 GLU A CA 1
ATOM 567 C C . GLU A 1 74 ? -25.655 -5.441 8.009 1.00 61.12 74 GLU A C 1
ATOM 569 O O . GLU A 1 74 ? -25.110 -6.488 8.350 1.00 61.12 74 GLU A O 1
ATOM 574 N N . ASP A 1 75 ? -25.476 -4.305 8.690 1.00 64.12 75 ASP A N 1
ATOM 575 C CA . ASP A 1 75 ? -24.776 -4.170 9.985 1.00 64.12 75 ASP A CA 1
ATOM 576 C C . ASP A 1 75 ? -23.307 -4.619 10.110 1.00 64.12 75 ASP A C 1
ATOM 578 O O . ASP A 1 75 ? -22.738 -4.624 11.204 1.00 64.12 75 ASP A O 1
ATOM 582 N N . ALA A 1 76 ? -22.600 -4.865 9.004 1.00 74.00 76 ALA A N 1
ATOM 583 C CA . ALA A 1 76 ? -21.157 -5.096 9.075 1.00 74.00 76 ALA A CA 1
ATOM 584 C C . ALA A 1 76 ? -20.388 -3.826 9.513 1.00 74.00 76 ALA A C 1
ATOM 586 O O . ALA A 1 76 ? -20.459 -2.771 8.863 1.00 74.00 76 ALA A O 1
ATOM 587 N N . ALA A 1 77 ? -19.592 -3.944 10.584 1.00 88.06 77 ALA A N 1
ATOM 588 C CA . ALA A 1 77 ? -18.621 -2.926 10.996 1.00 88.06 77 ALA A CA 1
ATOM 589 C C . ALA A 1 77 ? -17.683 -2.561 9.824 1.00 88.06 77 ALA A C 1
ATOM 591 O O . ALA A 1 77 ? -17.369 -3.424 9.002 1.00 88.06 77 ALA A O 1
ATOM 592 N N . PRO A 1 78 ? -17.193 -1.318 9.693 1.00 93.69 78 PRO A N 1
ATOM 593 C CA . PRO A 1 78 ? -16.310 -0.955 8.586 1.00 93.69 78 PRO A CA 1
ATOM 594 C C . PRO A 1 78 ? -14.907 -1.550 8.749 1.00 93.69 78 PRO A C 1
ATOM 596 O O . PRO A 1 78 ? -14.437 -1.780 9.862 1.00 93.69 78 PRO A O 1
ATOM 599 N N . TYR A 1 79 ? -14.233 -1.805 7.630 1.00 96.75 79 TYR A N 1
ATOM 600 C CA . TYR A 1 79 ? -12.772 -1.868 7.595 1.00 96.75 79 TYR A CA 1
ATOM 601 C C . TYR A 1 79 ? -12.202 -0.450 7.528 1.00 96.75 79 TYR A C 1
ATOM 603 O O . TYR A 1 79 ? -12.815 0.436 6.929 1.00 96.75 79 TYR A O 1
ATOM 611 N N . TYR A 1 80 ? -11.020 -0.241 8.099 1.00 98.00 80 TYR A N 1
ATOM 612 C CA . TYR A 1 80 ? -10.300 1.031 8.044 1.00 98.00 80 TYR A CA 1
ATOM 613 C C . TYR A 1 80 ? -9.066 0.875 7.169 1.00 98.00 80 TYR A C 1
ATOM 615 O O . TYR A 1 80 ? -8.326 -0.089 7.331 1.00 98.00 80 TYR A O 1
ATOM 623 N N . PHE A 1 81 ? -8.829 1.806 6.251 1.00 98.00 81 PHE A N 1
ATOM 624 C CA . PHE A 1 81 ? -7.752 1.684 5.271 1.00 98.00 81 PHE A CA 1
ATOM 625 C C . PHE A 1 81 ? -6.757 2.835 5.360 1.00 98.00 81 PHE A C 1
ATOM 627 O O . PHE A 1 81 ? -7.148 4.001 5.292 1.00 98.00 81 PHE A O 1
ATOM 634 N N . LEU A 1 82 ? -5.476 2.486 5.490 1.00 97.56 82 LEU A N 1
ATOM 635 C CA . LEU A 1 82 ? -4.336 3.394 5.429 1.00 97.56 82 LEU A CA 1
ATOM 636 C C . LEU A 1 82 ? -3.640 3.212 4.066 1.00 97.56 82 LEU A C 1
ATOM 638 O O . LEU A 1 82 ? -2.850 2.274 3.923 1.00 97.56 82 LEU A O 1
ATOM 642 N N . PRO A 1 83 ? -3.930 4.063 3.066 1.00 95.88 83 PRO A N 1
ATOM 643 C CA . PRO A 1 83 ? -3.364 3.917 1.727 1.00 95.88 83 PRO A CA 1
ATOM 644 C C . PRO A 1 83 ? -1.862 4.212 1.691 1.00 95.88 83 PRO A C 1
ATOM 646 O O . PRO A 1 83 ? -1.355 5.035 2.463 1.00 95.88 83 PRO A O 1
ATOM 649 N N . HIS A 1 84 ? -1.146 3.588 0.754 1.00 95.44 84 HIS A N 1
ATOM 650 C CA . HIS A 1 84 ? 0.269 3.865 0.539 1.00 95.44 84 HIS A CA 1
ATOM 651 C C . HIS A 1 84 ? 0.471 5.316 0.088 1.00 95.44 84 HIS A C 1
ATOM 653 O O . HIS A 1 84 ? -0.215 5.804 -0.811 1.00 95.44 84 HIS A O 1
ATOM 659 N N . CYS A 1 85 ? 1.463 6.011 0.652 1.00 94.00 85 CYS A N 1
ATOM 660 C CA . CYS A 1 85 ? 1.706 7.419 0.328 1.00 94.00 85 CYS A CA 1
ATOM 661 C C . CYS A 1 85 ? 2.028 7.640 -1.160 1.00 94.00 85 CYS A C 1
ATOM 663 O O . CYS A 1 85 ? 1.518 8.583 -1.750 1.00 94.00 85 CYS A O 1
ATOM 665 N N . THR A 1 86 ? 2.799 6.748 -1.793 1.00 92.06 86 THR A N 1
ATOM 666 C CA . THR A 1 86 ? 3.070 6.812 -3.243 1.00 92.06 86 THR A CA 1
ATOM 667 C C . THR A 1 86 ? 1.801 6.685 -4.080 1.00 92.06 86 THR A C 1
ATOM 669 O O . THR A 1 86 ? 1.665 7.409 -5.056 1.00 92.06 86 THR A O 1
ATOM 672 N N . GLU A 1 87 ? 0.869 5.806 -3.703 1.00 91.81 87 GLU A N 1
ATOM 673 C CA . GLU A 1 87 ? -0.393 5.658 -4.434 1.00 91.81 87 GLU A CA 1
ATOM 674 C C . GLU A 1 87 ? -1.266 6.894 -4.251 1.00 91.81 87 GLU A C 1
ATOM 676 O O . GLU A 1 87 ? -1.714 7.480 -5.227 1.00 91.81 87 GLU A O 1
ATOM 681 N N . LYS A 1 88 ? -1.406 7.365 -3.009 1.00 92.25 88 LYS A N 1
ATOM 682 C CA . LYS A 1 88 ? -2.161 8.578 -2.688 1.00 92.25 88 LYS A CA 1
ATOM 683 C C . LYS A 1 88 ? -1.655 9.810 -3.449 1.00 92.25 88 LYS A C 1
ATOM 685 O O . LYS A 1 88 ? -2.462 10.650 -3.829 1.00 92.25 88 LYS A O 1
ATOM 690 N N . THR A 1 89 ? -0.343 9.932 -3.644 1.00 90.56 89 THR A N 1
ATOM 691 C CA . THR A 1 89 ? 0.258 11.073 -4.348 1.00 90.56 89 THR A CA 1
ATOM 692 C C . THR A 1 89 ? 0.187 10.929 -5.866 1.00 90.56 89 THR A C 1
ATOM 694 O O . THR A 1 89 ? -0.109 11.905 -6.548 1.00 90.56 89 THR A O 1
ATOM 697 N N . ASN A 1 90 ? 0.474 9.741 -6.401 1.00 87.88 90 ASN A N 1
ATOM 698 C CA . ASN A 1 90 ? 0.631 9.554 -7.844 1.00 87.88 90 ASN A CA 1
ATOM 699 C C . ASN A 1 90 ? -0.669 9.156 -8.551 1.00 87.88 90 ASN A C 1
ATOM 701 O O . ASN A 1 90 ? -0.837 9.484 -9.717 1.00 87.88 90 ASN A O 1
ATOM 705 N N . GLU A 1 91 ? -1.563 8.448 -7.861 1.00 89.62 91 GLU A N 1
ATOM 706 C CA . GLU A 1 91 ? -2.809 7.890 -8.399 1.00 89.62 91 GLU A CA 1
ATOM 707 C C . GLU A 1 91 ? -3.954 8.033 -7.370 1.00 89.62 91 GLU A C 1
ATOM 709 O O . GLU A 1 91 ? -4.524 7.038 -6.913 1.00 89.62 91 GLU A O 1
ATOM 714 N N . PRO A 1 92 ? -4.317 9.259 -6.943 1.00 87.50 92 PRO A N 1
ATOM 715 C CA . PRO A 1 92 ? -5.296 9.469 -5.870 1.00 87.50 92 PRO A CA 1
ATOM 716 C C . PRO A 1 92 ? -6.677 8.858 -6.163 1.00 87.50 92 PRO A C 1
ATOM 718 O O . PRO A 1 92 ? -7.377 8.436 -5.240 1.00 87.50 92 PRO A O 1
ATOM 721 N N . SER A 1 93 ? -7.069 8.768 -7.437 1.00 89.00 93 SER A N 1
ATOM 722 C CA . SER A 1 93 ? -8.314 8.127 -7.882 1.00 89.00 93 SER A CA 1
ATOM 723 C C . SER A 1 93 ? -8.363 6.626 -7.563 1.00 89.00 93 SER A C 1
ATOM 725 O O . SER A 1 93 ? -9.448 6.097 -7.301 1.00 89.00 93 SER A O 1
ATOM 727 N N . ASN A 1 94 ? -7.213 5.945 -7.511 1.00 90.00 94 ASN A N 1
ATOM 728 C CA . ASN A 1 94 ? -7.136 4.506 -7.253 1.00 90.00 94 ASN A CA 1
ATOM 729 C C . ASN A 1 94 ? -7.501 4.132 -5.817 1.00 90.00 94 ASN A C 1
ATOM 731 O O . ASN A 1 94 ? -8.015 3.037 -5.579 1.00 90.00 94 ASN A O 1
ATOM 735 N N . ILE A 1 95 ? -7.377 5.068 -4.874 1.00 92.25 95 ILE A N 1
ATOM 736 C CA . ILE A 1 95 ? -7.827 4.860 -3.495 1.00 92.25 95 ILE A CA 1
ATOM 737 C C . ILE A 1 95 ? -9.341 4.592 -3.448 1.00 92.25 95 ILE A C 1
ATOM 739 O O . ILE A 1 95 ? -9.803 3.724 -2.704 1.00 92.25 95 ILE A O 1
ATOM 743 N N . GLY A 1 96 ? -10.118 5.276 -4.295 1.00 94.88 96 GLY A N 1
ATOM 744 C CA . GLY A 1 96 ? -11.562 5.060 -4.411 1.00 94.88 96 GLY A CA 1
ATOM 745 C C . GLY A 1 96 ? -11.931 3.693 -4.998 1.00 94.88 96 GLY A C 1
ATOM 746 O O . GLY A 1 96 ? -13.012 3.172 -4.718 1.00 94.88 96 GLY A O 1
ATOM 747 N N . LEU A 1 97 ? -11.039 3.059 -5.770 1.00 96.06 97 LEU A N 1
ATOM 748 C CA . LEU A 1 97 ? -11.279 1.717 -6.312 1.00 96.06 97 LEU A CA 1
ATOM 749 C C . LEU A 1 97 ? -11.300 0.660 -5.210 1.00 96.06 97 LEU A C 1
ATOM 751 O O . LEU A 1 97 ? -12.121 -0.252 -5.275 1.00 96.06 97 LEU A O 1
ATOM 755 N N . TRP A 1 98 ? -10.488 0.808 -4.158 1.00 96.56 98 TRP A N 1
ATOM 756 C CA . TRP A 1 98 ? -10.581 -0.077 -2.995 1.00 96.56 98 TRP A CA 1
ATOM 757 C C . TRP A 1 98 ? -11.958 -0.011 -2.331 1.00 96.56 98 TRP A C 1
ATOM 759 O O . TRP A 1 98 ? -12.507 -1.050 -1.967 1.00 96.56 98 TRP A O 1
ATOM 769 N N . GLN A 1 99 ? -12.555 1.179 -2.221 1.00 95.38 99 GLN A N 1
ATOM 770 C CA . GLN A 1 99 ? -13.908 1.317 -1.674 1.00 95.38 99 GLN A CA 1
ATOM 771 C C . GLN A 1 99 ? -14.939 0.611 -2.559 1.00 95.38 99 GLN A C 1
ATOM 773 O O . GLN A 1 99 ? -15.728 -0.176 -2.041 1.00 95.38 99 GLN A O 1
ATOM 778 N N . LYS A 1 100 ? -14.868 0.802 -3.885 1.00 94.75 100 LYS A N 1
ATOM 779 C CA . LYS A 1 100 ? -15.740 0.108 -4.853 1.00 94.75 100 LYS A CA 1
ATOM 780 C C . LYS A 1 100 ? -15.592 -1.413 -4.787 1.00 94.75 100 LYS A C 1
ATOM 782 O O . LYS A 1 100 ? -16.579 -2.134 -4.860 1.00 94.75 100 LYS A O 1
ATOM 787 N N . VAL A 1 101 ? -14.367 -1.915 -4.639 1.00 95.75 101 VAL A N 1
ATOM 788 C CA . VAL A 1 101 ? -14.083 -3.352 -4.502 1.00 95.75 101 VAL A CA 1
ATOM 789 C C . VAL A 1 101 ? -14.704 -3.919 -3.224 1.00 95.75 101 VAL A C 1
ATOM 791 O O . VAL A 1 101 ? -15.329 -4.978 -3.261 1.00 95.75 101 VAL A O 1
ATOM 794 N N . PHE A 1 102 ? -14.572 -3.219 -2.095 1.00 94.88 102 PHE A N 1
ATOM 795 C CA . PHE A 1 102 ? -15.195 -3.643 -0.838 1.00 94.88 102 PHE A CA 1
ATOM 796 C C . PHE A 1 102 ? -16.722 -3.584 -0.924 1.00 94.88 102 PHE A C 1
ATOM 798 O O . PHE A 1 102 ? -17.385 -4.530 -0.504 1.00 94.88 102 PHE A O 1
ATOM 805 N N . GLU A 1 103 ? -17.275 -2.537 -1.537 1.00 92.94 103 GLU A N 1
ATOM 806 C CA . GLU A 1 103 ? -18.712 -2.385 -1.769 1.00 92.94 103 GLU A CA 1
ATOM 807 C C . GLU A 1 103 ? -19.281 -3.507 -2.647 1.00 92.94 103 GLU A C 1
ATOM 809 O O . GLU A 1 103 ? -20.295 -4.102 -2.286 1.00 92.94 103 GLU A O 1
ATOM 814 N N . ARG A 1 104 ? -18.594 -3.873 -3.740 1.00 91.94 104 ARG A N 1
ATOM 815 C CA . ARG A 1 104 ? -18.942 -5.038 -4.578 1.00 91.94 104 ARG A CA 1
ATOM 816 C C . ARG A 1 104 ? -18.959 -6.339 -3.791 1.00 91.94 104 ARG A C 1
ATOM 818 O O . ARG A 1 104 ? -19.711 -7.243 -4.122 1.00 91.94 104 ARG A O 1
ATOM 825 N N . MET A 1 105 ? -18.175 -6.428 -2.723 1.00 91.06 105 MET A N 1
ATOM 826 C CA . MET A 1 105 ? -18.171 -7.568 -1.810 1.00 91.06 105 MET A CA 1
ATOM 827 C C . MET A 1 105 ? -19.157 -7.411 -0.647 1.00 91.06 105 MET A C 1
ATOM 829 O O . MET A 1 105 ? -19.179 -8.258 0.242 1.00 91.06 105 MET A O 1
ATOM 833 N N . GLY A 1 106 ? -20.002 -6.380 -0.640 1.00 90.88 106 GLY A N 1
ATOM 834 C CA . GLY A 1 106 ? -20.974 -6.108 0.419 1.00 90.88 106 GLY A CA 1
ATOM 835 C C . GLY A 1 106 ? -20.347 -5.635 1.734 1.00 90.88 106 GLY A C 1
ATOM 836 O O . GLY A 1 106 ? -20.980 -5.752 2.781 1.00 90.88 106 GLY A O 1
ATOM 837 N N . LEU A 1 107 ? -19.110 -5.136 1.693 1.00 93.06 107 LEU A N 1
ATOM 838 C CA . LEU A 1 107 ? -18.338 -4.650 2.836 1.00 93.06 107 LEU A CA 1
ATOM 839 C C . LEU A 1 107 ? -18.246 -3.119 2.820 1.00 93.06 107 LEU A C 1
ATOM 841 O O . LEU A 1 107 ? -18.312 -2.481 1.773 1.00 93.06 107 LEU A O 1
ATOM 845 N N . LYS A 1 108 ? -18.011 -2.522 3.992 1.00 93.81 108 LYS A N 1
ATOM 846 C CA . LYS A 1 108 ? -17.706 -1.090 4.128 1.00 93.81 108 LYS A CA 1
ATOM 847 C C . LYS A 1 108 ? -16.202 -0.881 4.294 1.00 93.81 108 LYS A C 1
ATOM 849 O O . LYS A 1 108 ? -15.577 -1.567 5.104 1.00 93.81 108 LYS A O 1
ATOM 854 N N . LEU A 1 109 ? -15.648 0.102 3.587 1.00 95.94 109 LEU A N 1
ATOM 855 C CA . LEU A 1 109 ? -14.253 0.529 3.715 1.00 95.94 109 LEU A CA 1
ATOM 856 C C . LEU A 1 109 ? -14.176 2.038 3.970 1.00 95.94 109 LEU A C 1
ATOM 858 O O . LEU A 1 109 ? -14.611 2.843 3.146 1.00 95.94 109 LEU A O 1
ATOM 862 N N . SER A 1 110 ? -13.601 2.416 5.110 1.00 96.88 110 SER A N 1
ATOM 863 C CA . SER A 1 110 ? -13.371 3.801 5.511 1.00 96.88 110 SER A CA 1
ATOM 864 C C . SER A 1 110 ? -11.897 4.162 5.322 1.00 96.88 110 SER A C 1
ATOM 866 O O . SER A 1 110 ? -11.027 3.722 6.080 1.00 96.88 110 SER A O 1
ATOM 868 N N . VAL A 1 111 ? -11.610 4.966 4.301 1.00 97.31 111 VAL A N 1
ATOM 869 C CA . VAL A 1 111 ? -10.262 5.481 4.028 1.00 97.31 111 VAL A CA 1
ATOM 870 C C . VAL A 1 111 ? -9.900 6.521 5.083 1.00 97.31 111 VAL A C 1
ATOM 872 O O . VAL A 1 111 ? -10.658 7.461 5.310 1.00 97.31 111 VAL A O 1
ATOM 875 N N . GLN A 1 112 ? -8.749 6.359 5.730 1.00 97.31 112 GLN A N 1
ATOM 876 C CA . GLN A 1 112 ? -8.282 7.292 6.752 1.00 97.31 112 GLN A CA 1
ATOM 877 C C . GLN A 1 112 ? -7.280 8.286 6.174 1.00 97.31 112 GLN A C 1
ATOM 879 O O . GLN A 1 112 ? -6.465 7.960 5.308 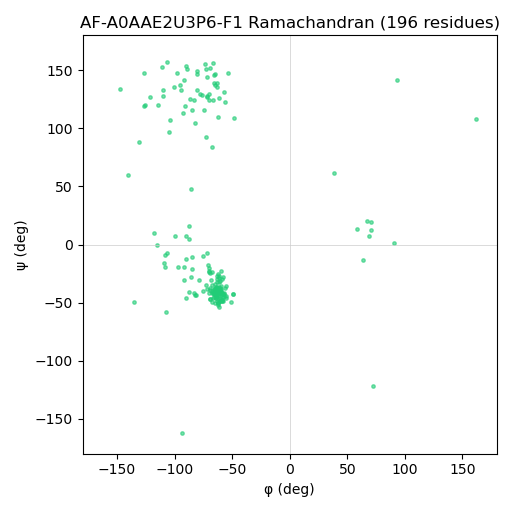1.00 97.31 112 GLN A O 1
ATOM 884 N N . ALA A 1 113 ? -7.296 9.502 6.712 1.00 94.94 113 ALA A N 1
ATOM 885 C CA . ALA A 1 113 ? -6.277 10.494 6.419 1.00 94.94 113 ALA A CA 1
ATOM 886 C C . ALA A 1 113 ? -4.956 10.110 7.107 1.00 94.94 113 ALA A C 1
ATOM 888 O O . ALA A 1 113 ? -4.714 10.454 8.260 1.00 94.94 113 ALA A O 1
ATOM 889 N N . SER A 1 114 ? -4.099 9.392 6.385 1.00 95.12 114 SER A N 1
ATOM 890 C CA . SER A 1 114 ? -2.731 9.075 6.802 1.00 95.12 114 SER A CA 1
ATOM 891 C C . SER A 1 114 ? -1.687 9.804 5.949 1.00 95.12 114 SER A C 1
ATOM 893 O O . SER A 1 114 ? -1.926 10.161 4.786 1.00 95.12 114 SER A O 1
ATOM 895 N N . GLY A 1 115 ? -0.522 10.035 6.553 1.00 94.88 115 GLY A N 1
ATOM 896 C CA . GLY A 1 115 ? 0.726 10.413 5.900 1.00 94.88 115 GLY A CA 1
ATOM 897 C C . GLY A 1 115 ? 1.601 9.191 5.594 1.00 94.88 115 GLY A C 1
ATOM 898 O O . GLY A 1 115 ? 1.139 8.048 5.588 1.00 94.88 115 GLY A O 1
ATOM 899 N N . CYS A 1 116 ? 2.891 9.423 5.344 1.00 95.31 116 CYS A N 1
ATOM 900 C CA . CYS A 1 116 ? 3.866 8.348 5.144 1.00 95.31 116 CYS A CA 1
ATOM 901 C C . CYS A 1 116 ? 4.065 7.529 6.433 1.00 95.31 116 CYS A C 1
ATOM 903 O O . CYS A 1 116 ? 4.058 8.080 7.528 1.00 95.31 116 CYS A O 1
ATOM 905 N N . CYS A 1 117 ? 4.309 6.222 6.305 1.00 95.81 117 CYS A N 1
ATOM 906 C CA . CYS A 1 117 ? 4.642 5.356 7.442 1.00 95.81 117 CYS A CA 1
ATOM 907 C C . CYS A 1 117 ? 6.083 5.550 7.956 1.00 95.81 117 CYS A C 1
ATOM 909 O O . CYS A 1 117 ? 6.446 4.994 8.985 1.00 95.81 117 CYS A O 1
ATOM 911 N N . GLY A 1 118 ? 6.924 6.293 7.229 1.00 94.69 118 GLY A N 1
ATOM 912 C CA . GLY A 1 118 ? 8.328 6.525 7.578 1.00 94.69 118 GLY A CA 1
ATOM 913 C C . GLY A 1 118 ? 9.319 5.514 6.994 1.00 94.69 118 GLY A C 1
ATOM 914 O O . GLY A 1 118 ? 10.512 5.642 7.253 1.00 94.69 118 GLY A O 1
ATOM 915 N N . MET A 1 119 ? 8.879 4.524 6.206 1.00 93.12 119 MET A N 1
ATOM 916 C CA . MET A 1 119 ? 9.792 3.507 5.654 1.00 93.12 119 MET A CA 1
ATOM 917 C C . MET A 1 119 ? 10.402 3.849 4.302 1.00 93.12 119 MET A C 1
ATOM 919 O O . MET A 1 119 ? 11.598 3.640 4.149 1.00 93.12 119 MET A O 1
ATOM 923 N N . SER A 1 120 ? 9.605 4.334 3.339 1.00 85.38 120 SER A N 1
ATOM 924 C CA . SER A 1 120 ? 10.042 4.673 1.969 1.00 85.38 120 SER A CA 1
ATOM 925 C C . SER A 1 120 ? 11.079 3.685 1.387 1.00 85.38 120 SER A C 1
ATOM 927 O O . SER A 1 120 ? 12.234 4.032 1.135 1.00 85.38 120 SER A O 1
ATOM 929 N N . GLY A 1 121 ? 10.692 2.411 1.244 1.00 79.81 121 GLY A N 1
ATOM 930 C CA . GLY A 1 121 ? 11.611 1.334 0.857 1.00 79.81 121 GLY A CA 1
ATOM 931 C C . GLY A 1 121 ? 12.580 0.960 1.984 1.00 79.81 121 GLY A C 1
ATOM 932 O O . GLY A 1 121 ? 12.146 0.562 3.066 1.00 79.81 121 GLY A O 1
ATOM 933 N N . THR A 1 122 ? 13.888 1.063 1.725 1.00 83.19 122 THR A N 1
ATOM 934 C CA . THR A 1 122 ? 14.953 0.760 2.698 1.00 83.19 122 THR A CA 1
ATOM 935 C C . THR A 1 122 ? 15.288 1.926 3.624 1.00 83.19 122 THR A C 1
ATOM 937 O O . THR A 1 122 ? 15.988 1.707 4.608 1.00 83.19 122 THR A O 1
ATOM 940 N N . TYR A 1 123 ? 14.784 3.140 3.363 1.00 87.06 123 TYR A N 1
ATOM 941 C CA . TYR A 1 123 ? 15.137 4.344 4.125 1.00 87.06 123 TYR A CA 1
ATOM 942 C C . TYR A 1 123 ? 14.976 4.138 5.637 1.00 87.06 123 TYR A C 1
ATOM 944 O O . TYR A 1 123 ? 15.922 4.372 6.381 1.00 87.06 123 TYR A O 1
ATOM 952 N N . GLY A 1 124 ? 13.837 3.609 6.095 1.00 83.31 124 GLY A N 1
ATOM 953 C CA . GLY A 1 124 ? 13.593 3.349 7.523 1.00 83.31 124 GLY A CA 1
ATOM 954 C C . GLY A 1 124 ? 14.375 2.171 8.126 1.00 83.31 124 GLY A C 1
ATOM 955 O O . GLY A 1 124 ? 14.338 1.957 9.339 1.00 83.31 124 GLY A O 1
ATOM 956 N N . HIS A 1 125 ? 15.087 1.396 7.305 1.00 85.81 125 HIS A N 1
ATOM 957 C CA . HIS A 1 125 ? 16.005 0.348 7.759 1.00 85.81 125 HIS A CA 1
ATOM 958 C C . HIS A 1 125 ? 17.441 0.852 7.938 1.00 85.81 125 HIS A C 1
ATOM 960 O O . HIS A 1 125 ? 18.216 0.213 8.645 1.00 85.81 125 HIS A O 1
ATOM 966 N N . GLU A 1 126 ? 17.807 1.979 7.327 1.00 88.56 126 GLU A N 1
ATOM 967 C CA . GLU A 1 126 ? 19.149 2.544 7.447 1.00 88.56 126 GLU A CA 1
ATOM 968 C C . GLU A 1 126 ? 19.354 3.131 8.847 1.00 88.56 126 GLU A C 1
ATOM 970 O O . GLU A 1 126 ? 18.588 3.993 9.276 1.00 88.56 126 GLU A O 1
ATOM 975 N N . THR A 1 127 ? 20.420 2.723 9.545 1.00 90.50 127 THR A N 1
ATOM 976 C CA . THR A 1 127 ? 20.718 3.148 10.928 1.00 90.50 127 THR A CA 1
ATOM 977 C C . THR A 1 127 ? 20.640 4.664 11.111 1.00 90.50 127 THR A C 1
ATOM 979 O O . THR A 1 127 ? 20.028 5.142 12.063 1.00 90.50 127 THR A O 1
ATOM 982 N N . LYS A 1 128 ? 21.177 5.430 10.151 1.00 92.00 128 LYS A N 1
ATOM 983 C CA . LYS A 1 128 ? 21.157 6.903 10.155 1.00 92.00 128 LYS A CA 1
ATOM 984 C C . LYS A 1 128 ? 19.751 7.520 10.097 1.00 92.00 128 LYS A C 1
ATOM 986 O O . LYS A 1 128 ? 19.556 8.633 10.566 1.00 92.00 128 LYS A O 1
ATOM 991 N N . ASN A 1 129 ? 18.780 6.813 9.521 1.00 93.06 129 ASN A N 1
ATOM 992 C CA . ASN A 1 129 ? 17.418 7.298 9.288 1.00 93.06 129 ASN A CA 1
ATOM 993 C C . ASN A 1 129 ? 16.394 6.638 10.221 1.00 93.06 129 ASN A C 1
ATOM 995 O O . ASN A 1 129 ? 15.240 7.063 10.255 1.00 93.06 129 ASN A O 1
ATOM 999 N N . ALA A 1 130 ? 16.792 5.604 10.969 1.00 92.31 130 ALA A N 1
ATOM 1000 C CA . ALA A 1 130 ? 15.901 4.821 11.817 1.00 92.31 130 ALA A CA 1
ATOM 1001 C C . ALA A 1 130 ? 15.144 5.702 12.825 1.00 92.31 130 ALA A C 1
ATOM 1003 O O . ALA A 1 130 ? 13.927 5.581 12.947 1.00 92.31 130 ALA A O 1
ATOM 1004 N N . GLY A 1 131 ? 15.830 6.647 13.479 1.00 94.69 131 GLY A N 1
ATOM 1005 C CA . GLY A 1 131 ? 15.196 7.597 14.402 1.00 94.69 131 GLY A CA 1
ATOM 1006 C C . GLY A 1 131 ? 14.129 8.461 13.721 1.00 94.69 131 GLY A C 1
AT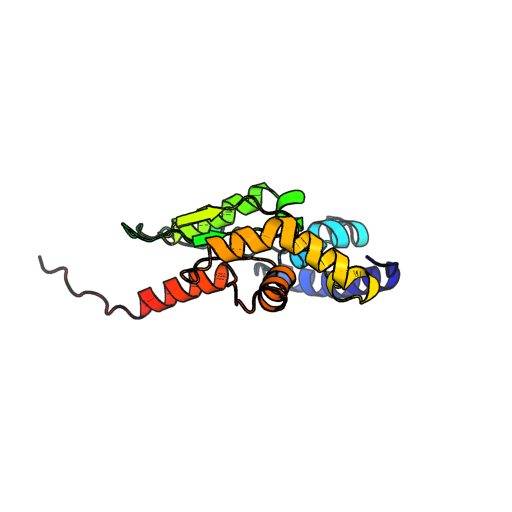OM 1007 O O . GLY A 1 131 ? 12.992 8.529 14.185 1.00 94.69 131 GLY A O 1
ATOM 1008 N N . THR A 1 132 ? 14.450 9.056 12.570 1.00 95.94 132 THR A N 1
ATOM 1009 C CA . THR A 1 132 ? 13.504 9.880 11.798 1.00 95.94 132 THR A CA 1
ATOM 1010 C C . THR A 1 132 ? 12.319 9.065 11.278 1.00 95.94 132 THR A C 1
ATOM 1012 O O . THR A 1 132 ? 11.183 9.527 11.332 1.00 95.94 132 THR A O 1
ATOM 1015 N N . SER A 1 133 ? 12.551 7.829 10.831 1.00 96.69 133 SER A N 1
ATOM 1016 C CA . SER A 1 133 ? 11.496 6.895 10.420 1.00 96.69 133 SER A CA 1
ATOM 1017 C C . SER A 1 133 ? 10.482 6.643 11.544 1.00 96.69 133 SER A C 1
ATOM 1019 O O . SER A 1 133 ? 9.273 6.686 11.303 1.00 96.69 133 SER A O 1
ATOM 1021 N N . VAL A 1 134 ? 10.956 6.468 12.784 1.00 96.81 134 VAL A N 1
ATOM 1022 C CA . VAL A 1 134 ? 10.100 6.339 13.977 1.00 96.81 134 VAL A CA 1
ATOM 1023 C C . VAL A 1 134 ? 9.316 7.625 14.246 1.00 96.81 134 VAL A C 1
ATOM 1025 O O . VAL A 1 134 ? 8.127 7.563 14.553 1.00 96.81 134 VAL A O 1
ATO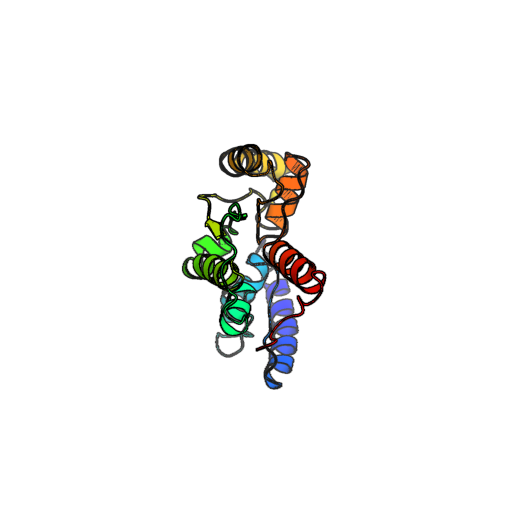M 1028 N N . VAL A 1 135 ? 9.944 8.797 14.118 1.00 97.44 135 VAL A N 1
ATOM 1029 C CA . VAL A 1 135 ? 9.260 10.088 14.313 1.00 97.44 135 VAL A CA 1
ATOM 1030 C C . VAL A 1 135 ? 8.130 10.274 13.298 1.00 97.44 135 VAL A C 1
ATOM 1032 O O . VAL A 1 135 ? 7.002 10.558 13.698 1.00 97.44 135 VAL A O 1
ATOM 1035 N N . ILE A 1 136 ? 8.394 10.038 12.008 1.00 97.19 136 ILE A N 1
ATOM 1036 C CA . ILE A 1 136 ? 7.382 10.133 10.940 1.00 97.19 136 ILE A CA 1
ATOM 1037 C C . ILE A 1 136 ? 6.217 9.174 11.218 1.00 97.19 136 ILE A C 1
ATOM 1039 O O . ILE A 1 136 ? 5.052 9.550 11.093 1.00 97.19 136 ILE A O 1
ATOM 1043 N N . TYR A 1 137 ? 6.522 7.945 11.647 1.00 97.88 137 TYR A N 1
ATOM 1044 C CA . TYR A 1 137 ? 5.503 6.972 12.026 1.00 97.88 137 TYR A CA 1
ATOM 1045 C C . TYR A 1 137 ? 4.599 7.488 13.154 1.00 97.88 137 TYR A C 1
ATOM 1047 O O . TYR A 1 137 ? 3.371 7.450 13.037 1.00 97.88 137 TYR A O 1
ATOM 1055 N N . LYS A 1 138 ? 5.196 8.017 14.229 1.00 97.62 138 LYS A N 1
ATOM 1056 C CA . LYS A 1 138 ? 4.469 8.532 15.400 1.00 97.62 138 LYS A CA 1
ATOM 1057 C C . LYS A 1 138 ? 3.574 9.726 15.074 1.00 97.62 138 LYS A C 1
ATOM 1059 O O . LYS A 1 138 ? 2.516 9.863 15.677 1.00 97.62 138 LYS A O 1
ATOM 1064 N N . GLN A 1 139 ? 3.966 10.561 14.114 1.00 96.69 139 GLN A N 1
ATOM 1065 C CA . GLN A 1 139 ? 3.202 11.750 13.722 1.00 96.69 139 GLN A CA 1
ATOM 1066 C C . GLN A 1 139 ? 1.878 11.432 13.020 1.00 96.69 139 GLN A C 1
ATOM 1068 O O . GLN A 1 139 ? 0.979 12.268 13.028 1.00 96.69 139 GLN A O 1
ATOM 1073 N N . SER A 1 140 ? 1.743 10.258 12.394 1.00 95.25 140 SER A N 1
ATOM 1074 C CA . SER A 1 140 ? 0.548 9.944 11.604 1.00 95.25 140 SER A CA 1
ATOM 1075 C C . SER A 1 140 ? -0.013 8.549 11.843 1.00 95.25 140 SER A C 1
ATOM 1077 O O . SER A 1 140 ? -1.214 8.412 12.063 1.00 95.25 140 SER A O 1
ATOM 1079 N N . TRP A 1 141 ? 0.820 7.512 11.795 1.00 97.75 141 TRP A N 1
ATOM 1080 C CA . TRP A 1 141 ? 0.346 6.130 11.823 1.00 97.75 141 TRP A CA 1
ATOM 1081 C C . TRP A 1 141 ? 0.058 5.636 13.240 1.00 97.75 141 TRP A C 1
ATOM 1083 O O . TRP A 1 141 ? -1.000 5.045 13.443 1.00 97.75 141 TRP A O 1
ATOM 1093 N N . ALA A 1 142 ? 0.920 5.920 14.223 1.00 97.62 142 ALA A N 1
ATOM 1094 C CA . ALA A 1 142 ? 0.740 5.400 15.586 1.00 97.62 142 ALA A CA 1
ATOM 1095 C C . ALA A 1 142 ? -0.636 5.751 16.207 1.00 97.62 142 ALA A C 1
ATOM 1097 O O . ALA A 1 142 ? -1.308 4.843 16.699 1.00 97.62 142 ALA A O 1
ATOM 1098 N N . PRO A 1 143 ? -1.150 7.001 16.123 1.00 97.00 143 PRO A N 1
ATOM 1099 C CA . PRO A 1 143 ? -2.474 7.327 16.664 1.00 97.00 143 PRO A CA 1
ATOM 1100 C C . PRO A 1 143 ? -3.615 6.577 15.960 1.00 97.00 143 PRO A C 1
ATOM 1102 O O . PRO A 1 143 ? -4.583 6.168 16.602 1.00 97.00 143 PRO A O 1
ATOM 1105 N N . LEU A 1 144 ? -3.504 6.374 14.641 1.00 97.38 144 LEU A N 1
ATOM 1106 C CA . LEU A 1 144 ? -4.497 5.643 13.851 1.00 97.38 144 LEU A CA 1
ATOM 1107 C C . LEU A 1 144 ? -4.486 4.151 14.189 1.00 97.38 144 LEU A C 1
ATOM 1109 O O . LEU A 1 144 ? -5.554 3.561 14.333 1.00 97.38 144 LEU A O 1
ATOM 1113 N N . VAL A 1 145 ? -3.303 3.553 14.353 1.00 97.19 145 VAL A N 1
ATOM 1114 C CA . VAL A 1 145 ? -3.159 2.141 14.732 1.00 97.19 145 VAL A CA 1
ATOM 1115 C C . VAL A 1 145 ? -3.766 1.891 16.107 1.00 97.19 145 VAL A C 1
ATOM 1117 O O . VAL A 1 145 ? -4.637 1.027 16.225 1.00 97.19 145 VAL A O 1
ATOM 1120 N N . THR A 1 146 ? -3.399 2.697 17.107 1.00 95.56 146 THR A N 1
ATOM 1121 C CA . THR A 1 146 ? -3.947 2.602 18.468 1.00 95.56 146 THR A CA 1
ATOM 1122 C C . THR A 1 146 ? -5.469 2.729 18.483 1.00 95.56 146 THR A C 1
ATOM 1124 O O . THR A 1 146 ? -6.149 1.973 19.172 1.00 95.56 146 THR A O 1
ATOM 1127 N N . LYS A 1 147 ? -6.027 3.656 17.696 1.00 95.25 147 LYS A N 1
ATOM 1128 C CA . LYS A 1 147 ? -7.472 3.906 17.664 1.00 95.25 147 LYS A CA 1
ATOM 1129 C C . LYS A 1 147 ? -8.260 2.835 16.902 1.00 95.25 147 LYS A C 1
ATOM 1131 O O . LYS A 1 147 ? -9.371 2.501 17.303 1.00 95.25 147 LYS A O 1
ATOM 1136 N N . LEU A 1 148 ? -7.742 2.349 15.772 1.00 95.38 148 LEU A N 1
ATOM 1137 C CA . LEU A 1 148 ? -8.543 1.627 14.772 1.00 95.38 148 LEU A CA 1
ATOM 1138 C C . LEU A 1 148 ? -8.255 0.125 14.700 1.00 95.38 148 LEU A C 1
ATOM 1140 O O . LEU A 1 148 ? -9.065 -0.616 14.142 1.00 95.38 148 LEU A O 1
ATOM 1144 N N . ASN A 1 149 ? -7.141 -0.355 15.261 1.00 90.38 149 ASN A N 1
ATOM 1145 C CA . ASN A 1 149 ? -6.799 -1.778 15.207 1.00 90.38 149 ASN A CA 1
ATOM 1146 C C . ASN A 1 149 ? -7.395 -2.621 16.355 1.00 90.38 149 ASN A C 1
ATOM 1148 O O . ASN A 1 149 ? -7.008 -3.767 16.555 1.00 90.38 149 ASN A O 1
ATOM 1152 N N . THR A 1 150 ? -8.382 -2.111 17.088 1.00 85.38 150 THR A N 1
ATOM 1153 C CA . THR A 1 150 ? -9.004 -2.826 18.221 1.00 85.38 150 THR A CA 1
ATOM 1154 C C . THR A 1 150 ? -9.706 -4.131 17.823 1.00 85.38 150 THR A C 1
ATOM 1156 O O . THR A 1 150 ? -9.817 -5.042 18.633 1.00 85.38 150 THR A O 1
ATOM 1159 N N . SER A 1 151 ? -10.150 -4.244 16.567 1.00 86.69 151 SER A N 1
ATOM 1160 C CA . SER A 1 151 ? -10.885 -5.403 16.032 1.00 86.69 151 SER A CA 1
ATOM 1161 C C . SER A 1 151 ? -10.159 -6.131 14.891 1.00 86.69 151 SER A C 1
ATOM 1163 O O . SER A 1 151 ? -10.757 -6.964 14.211 1.00 86.69 151 SER A O 1
ATOM 1165 N N . GLY A 1 152 ? -8.889 -5.797 14.623 1.00 90.06 152 GLY A N 1
ATOM 1166 C CA . GLY A 1 152 ? -8.129 -6.370 13.499 1.00 90.06 152 GLY A CA 1
ATOM 1167 C C . GLY A 1 152 ? -8.645 -5.966 12.109 1.00 90.06 152 GLY A C 1
ATOM 1168 O O . GLY A 1 152 ? -8.390 -6.650 11.119 1.00 90.06 152 GLY A O 1
ATOM 1169 N N . ARG A 1 153 ? -9.402 -4.864 12.024 1.00 94.88 153 ARG A N 1
ATOM 1170 C CA . ARG A 1 153 ? -10.021 -4.356 10.784 1.00 94.88 153 ARG A CA 1
ATOM 1171 C C . ARG A 1 153 ? -9.245 -3.210 10.132 1.00 94.88 153 ARG A C 1
ATOM 1173 O O . ARG A 1 153 ? -9.740 -2.612 9.177 1.00 94.88 153 ARG A O 1
ATOM 1180 N N . LEU A 1 154 ? -8.056 -2.895 10.641 1.00 97.56 154 LEU A N 1
ATOM 1181 C CA . LEU A 1 154 ? -7.148 -1.935 10.025 1.00 97.56 154 LEU A CA 1
ATOM 1182 C C . LEU A 1 154 ? -6.383 -2.607 8.880 1.00 97.56 154 LEU A C 1
ATOM 1184 O O . LEU A 1 154 ? -5.862 -3.712 9.034 1.00 97.56 154 LEU A O 1
ATOM 1188 N N . LEU A 1 155 ? -6.318 -1.930 7.737 1.00 97.88 155 LEU A N 1
ATOM 1189 C CA . LEU A 1 155 ? -5.749 -2.429 6.491 1.00 97.88 155 LEU A CA 1
ATOM 1190 C C . LEU A 1 155 ? -4.698 -1.463 5.938 1.00 97.88 155 LEU A C 1
ATOM 1192 O O . LEU A 1 155 ? -4.848 -0.246 6.051 1.00 97.88 155 LEU A O 1
ATOM 1196 N N . ALA A 1 156 ? -3.678 -2.008 5.276 1.00 96.88 156 ALA A N 1
ATOM 1197 C CA . ALA A 1 156 ? -2.677 -1.250 4.527 1.00 96.88 156 ALA A CA 1
ATOM 1198 C C . ALA A 1 156 ? -2.178 -2.045 3.309 1.00 96.88 156 ALA A C 1
ATOM 1200 O O . ALA A 1 156 ? -1.830 -3.223 3.413 1.00 96.88 156 ALA A O 1
ATOM 1201 N N . ASP A 1 157 ? -2.105 -1.393 2.156 1.00 95.00 157 ASP A N 1
ATOM 1202 C CA . ASP A 1 157 ? -1.687 -1.949 0.859 1.00 95.00 157 ASP A CA 1
ATOM 1203 C C . ASP A 1 157 ? -0.152 -2.074 0.719 1.00 95.00 157 ASP A C 1
ATOM 1205 O O . ASP A 1 157 ? 0.348 -3.045 0.157 1.00 95.00 157 ASP A O 1
ATOM 1209 N N . GLY A 1 158 ? 0.630 -1.202 1.356 1.00 93.75 158 GLY A N 1
ATOM 1210 C CA . GLY A 1 158 ? 2.099 -1.256 1.316 1.00 93.75 158 GLY A CA 1
ATOM 1211 C C . GLY A 1 158 ? 2.753 -2.305 2.218 1.00 93.75 158 GLY A C 1
ATOM 1212 O O . GLY A 1 158 ? 2.521 -2.318 3.432 1.00 93.75 158 GLY A O 1
ATOM 1213 N N . TYR A 1 159 ? 3.661 -3.121 1.669 1.00 92.94 159 TYR A N 1
ATOM 1214 C CA . TYR A 1 159 ? 4.436 -4.093 2.456 1.00 92.94 159 TYR A CA 1
ATOM 1215 C C . TYR A 1 159 ? 5.285 -3.429 3.549 1.00 92.94 159 TYR A C 1
ATOM 1217 O O . TYR A 1 159 ? 5.227 -3.828 4.719 1.00 92.94 159 TYR A O 1
ATOM 1225 N N . SER A 1 160 ? 6.040 -2.385 3.194 1.00 94.19 160 SER A N 1
ATOM 1226 C CA . SER A 1 160 ? 6.879 -1.663 4.156 1.00 94.19 160 SER A CA 1
ATOM 1227 C C . SER A 1 160 ? 6.038 -0.952 5.218 1.00 94.19 160 SER A C 1
ATOM 1229 O O . SER A 1 160 ? 6.439 -0.911 6.377 1.00 94.19 160 SER A O 1
ATOM 1231 N N . CYS A 1 161 ? 4.847 -0.455 4.863 1.00 95.62 161 CYS A N 1
ATOM 1232 C CA . CYS A 1 161 ? 3.918 0.140 5.825 1.00 95.62 161 CYS A CA 1
ATOM 1233 C C . CYS A 1 161 ? 3.459 -0.881 6.871 1.00 95.62 161 CYS A C 1
ATOM 1235 O O . CYS A 1 161 ? 3.582 -0.626 8.066 1.00 95.62 161 CYS A O 1
ATOM 1237 N N . ARG A 1 162 ? 3.000 -2.065 6.438 1.00 95.94 162 ARG A N 1
ATOM 1238 C CA . ARG A 1 162 ? 2.609 -3.149 7.356 1.00 95.94 162 ARG A CA 1
ATOM 1239 C C . ARG A 1 162 ? 3.777 -3.603 8.236 1.00 95.94 162 ARG A C 1
ATOM 1241 O O . ARG A 1 162 ? 3.599 -3.810 9.433 1.00 95.94 162 ARG A O 1
ATOM 1248 N N . SER A 1 163 ? 4.976 -3.715 7.660 1.00 94.62 163 SER A N 1
ATOM 1249 C CA . SER A 1 163 ? 6.193 -4.076 8.403 1.00 94.62 163 SER A CA 1
ATOM 1250 C C . SER A 1 163 ? 6.552 -3.040 9.468 1.00 94.62 163 SER A C 1
ATOM 1252 O O . SER A 1 163 ? 6.971 -3.414 10.562 1.00 94.62 163 SER A O 1
ATOM 1254 N N . GLN A 1 164 ? 6.354 -1.751 9.180 1.00 96.62 164 GLN A N 1
ATOM 1255 C CA . GLN A 1 164 ? 6.585 -0.691 10.155 1.00 96.62 164 GLN A CA 1
ATOM 1256 C C . GLN A 1 164 ? 5.603 -0.771 11.317 1.00 96.62 164 GLN A C 1
ATOM 1258 O O . GLN A 1 164 ? 6.043 -0.713 12.457 1.00 96.62 164 GLN A O 1
ATOM 1263 N N . VAL A 1 165 ? 4.307 -0.972 11.055 1.00 97.00 165 VAL A N 1
ATOM 1264 C CA . VAL A 1 165 ? 3.322 -1.143 12.138 1.00 97.00 165 VAL A CA 1
ATOM 1265 C C . VAL A 1 165 ? 3.711 -2.306 13.048 1.00 97.00 165 VAL A C 1
ATOM 1267 O O . VAL A 1 165 ? 3.746 -2.159 14.267 1.00 97.00 165 VAL A O 1
ATOM 1270 N N . LYS A 1 166 ? 4.118 -3.437 12.461 1.00 96.44 166 LYS A N 1
ATOM 1271 C CA . LYS A 1 166 ? 4.604 -4.588 13.229 1.00 96.44 166 LYS A CA 1
ATOM 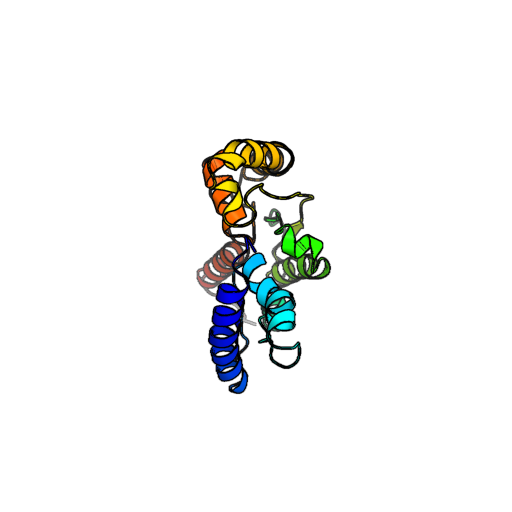1272 C C . LYS A 1 166 ? 5.848 -4.260 14.055 1.00 96.44 166 LYS A C 1
ATOM 1274 O O . LYS A 1 166 ? 5.959 -4.715 15.187 1.00 96.44 166 LYS A O 1
ATOM 1279 N N . ARG A 1 167 ? 6.785 -3.489 13.499 1.00 95.12 167 ARG A N 1
ATOM 1280 C CA . ARG A 1 167 ? 8.023 -3.089 14.181 1.00 95.12 167 ARG A CA 1
ATOM 1281 C C . ARG A 1 167 ? 7.766 -2.135 15.350 1.00 95.12 167 ARG A C 1
ATOM 1283 O O . ARG A 1 167 ? 8.434 -2.271 16.366 1.00 95.12 167 ARG A O 1
ATOM 1290 N N . GLN A 1 168 ? 6.871 -1.162 15.182 1.00 96.81 168 GLN A N 1
ATOM 1291 C CA . GLN A 1 168 ? 6.659 -0.097 16.167 1.00 96.81 168 GLN A CA 1
ATOM 1292 C C . GLN A 1 168 ? 5.642 -0.486 17.243 1.00 96.81 168 GLN A C 1
ATOM 1294 O O . GLN A 1 168 ? 5.883 -0.225 18.415 1.00 96.81 168 GLN A O 1
ATOM 1299 N N . ASP A 1 169 ? 4.549 -1.149 16.852 1.00 96.12 169 ASP A N 1
ATOM 1300 C CA . ASP A 1 169 ? 3.416 -1.424 17.745 1.00 96.12 169 ASP A CA 1
ATOM 1301 C C . ASP A 1 169 ? 3.211 -2.924 18.015 1.00 96.12 169 ASP A C 1
ATOM 1303 O O . ASP A 1 169 ? 2.278 -3.307 18.715 1.00 96.12 169 ASP A O 1
ATOM 1307 N N . GLY A 1 170 ? 4.030 -3.810 17.432 1.00 95.62 170 GLY A N 1
ATOM 1308 C CA . GLY A 1 170 ? 3.865 -5.266 17.574 1.00 95.62 170 GLY A CA 1
ATOM 1309 C C . GLY A 1 170 ? 2.615 -5.825 16.880 1.00 95.62 170 GLY A C 1
ATOM 1310 O O . GLY A 1 170 ? 2.294 -7.006 17.012 1.00 95.62 170 GLY A O 1
ATOM 1311 N N . VAL A 1 171 ? 1.907 -4.991 16.118 1.00 94.75 171 VAL A N 1
ATOM 1312 C CA . VAL A 1 171 ? 0.609 -5.297 15.517 1.00 94.75 171 VAL A CA 1
ATOM 1313 C C . VAL A 1 171 ? 0.762 -5.784 14.078 1.00 94.75 171 VAL A C 1
ATOM 1315 O O . VAL A 1 171 ? 1.481 -5.197 13.271 1.00 94.75 171 VAL A O 1
ATOM 1318 N N . THR A 1 172 ? 0.016 -6.829 13.714 1.00 94.88 172 THR A N 1
ATOM 1319 C CA . THR A 1 172 ? -0.108 -7.250 12.311 1.00 94.88 172 THR A CA 1
ATOM 1320 C C . THR A 1 172 ? -1.325 -6.592 11.667 1.00 94.88 172 THR A C 1
ATOM 1322 O O . THR A 1 172 ? -2.460 -6.904 12.010 1.00 94.88 172 THR A O 1
ATOM 1325 N N . VAL A 1 173 ? -1.072 -5.704 10.707 1.00 96.25 173 VAL A N 1
ATOM 1326 C CA . VAL A 1 173 ? -2.087 -5.094 9.833 1.00 96.25 173 VAL A CA 1
ATOM 1327 C C . VAL A 1 173 ? -2.226 -5.937 8.569 1.00 96.25 173 VAL A C 1
ATOM 1329 O O . VAL A 1 173 ? -1.226 -6.432 8.048 1.00 96.25 173 VAL A O 1
ATOM 1332 N N . LEU A 1 174 ? -3.447 -6.105 8.064 1.00 96.19 174 LEU A N 1
ATOM 1333 C CA . LEU A 1 174 ? -3.710 -6.923 6.877 1.00 96.19 174 LEU A CA 1
ATOM 1334 C C . LEU A 1 174 ? -3.605 -6.110 5.580 1.00 96.19 174 LEU A C 1
ATOM 1336 O O . LEU A 1 174 ? -3.898 -4.916 5.538 1.00 96.19 174 LEU A O 1
ATOM 1340 N N . HIS A 1 175 ? -3.239 -6.777 4.487 1.00 97.25 175 HIS A N 1
ATOM 1341 C CA . HIS A 1 175 ? -3.463 -6.254 3.141 1.00 97.25 175 HIS A CA 1
ATOM 1342 C C . HIS A 1 175 ? -4.965 -6.325 2.796 1.00 97.25 175 HIS A C 1
ATOM 1344 O O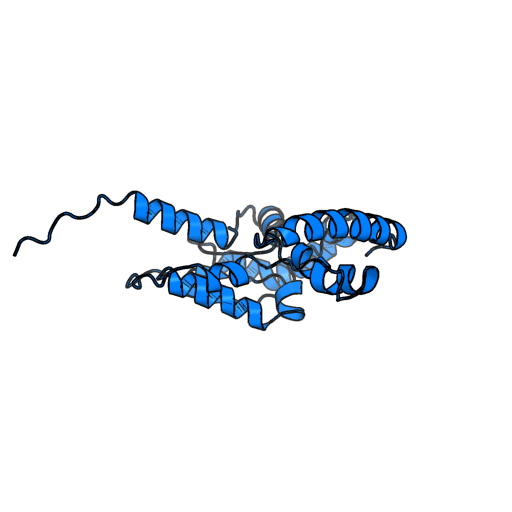 . HIS A 1 175 ? -5.605 -7.320 3.153 1.00 97.25 175 HIS A O 1
ATOM 1350 N N . PRO A 1 176 ? -5.541 -5.362 2.048 1.00 96.88 176 PRO A N 1
ATOM 1351 C CA . PRO A 1 176 ? -6.943 -5.423 1.621 1.00 96.88 176 PRO A CA 1
ATOM 1352 C C . PRO A 1 176 ? -7.355 -6.760 0.979 1.00 96.88 176 PRO A C 1
ATOM 1354 O O . PRO A 1 176 ? -8.373 -7.336 1.354 1.00 96.88 176 PRO A O 1
ATOM 1357 N N . LEU A 1 177 ? -6.512 -7.336 0.111 1.00 96.75 177 LEU A N 1
ATOM 1358 C CA . LEU A 1 177 ? -6.723 -8.684 -0.456 1.00 96.75 177 LEU A CA 1
ATOM 1359 C C . LEU A 1 177 ? -6.905 -9.787 0.597 1.00 96.75 177 LEU A C 1
ATOM 1361 O O . LEU A 1 177 ? -7.689 -10.705 0.379 1.00 96.75 177 LEU A O 1
ATOM 1365 N N . GLN A 1 178 ? -6.209 -9.719 1.735 1.00 96.06 178 GLN A N 1
ATOM 1366 C CA . GLN A 1 178 ? -6.354 -10.722 2.793 1.00 96.06 178 GLN A CA 1
ATOM 1367 C C . GLN A 1 178 ? -7.730 -10.617 3.466 1.00 96.06 178 GLN A C 1
ATOM 1369 O O . GLN A 1 178 ? -8.343 -11.644 3.755 1.00 96.06 178 GLN A O 1
ATOM 1374 N N . ALA A 1 179 ? -8.248 -9.399 3.657 1.00 94.69 179 ALA A N 1
ATOM 1375 C CA . ALA A 1 179 ? -9.597 -9.179 4.181 1.00 94.69 179 ALA A CA 1
ATOM 1376 C C . ALA A 1 179 ? -10.683 -9.669 3.204 1.00 94.69 179 ALA A C 1
ATOM 1378 O O . ALA A 1 179 ? -11.640 -10.336 3.610 1.00 94.69 179 ALA A O 1
ATOM 1379 N N . LEU A 1 180 ? -10.501 -9.412 1.905 1.00 93.69 180 LEU A N 1
ATOM 1380 C CA . LEU A 1 180 ? -11.395 -9.920 0.861 1.00 93.69 180 LEU A CA 1
ATOM 1381 C C . LEU A 1 180 ? -11.378 -11.454 0.804 1.00 93.69 180 LEU A C 1
ATOM 1383 O O . LEU A 1 180 ? -12.436 -12.079 0.799 1.00 93.69 180 LEU A O 1
ATOM 1387 N N . LEU A 1 181 ? -10.194 -12.073 0.847 1.00 93.50 181 LEU A N 1
ATOM 1388 C CA . LEU A 1 181 ? -10.052 -13.531 0.853 1.00 93.50 181 LEU A CA 1
ATOM 1389 C C . LEU A 1 181 ? -10.732 -14.171 2.069 1.00 93.50 181 LEU A C 1
ATOM 1391 O O . LEU A 1 181 ? -11.400 -15.195 1.928 1.00 93.50 181 LEU A O 1
ATOM 1395 N N . ALA A 1 182 ? -10.581 -13.579 3.257 1.00 91.25 182 ALA A N 1
ATOM 1396 C CA . ALA A 1 182 ? -11.266 -14.050 4.458 1.00 91.25 182 ALA A CA 1
ATOM 1397 C C . ALA A 1 182 ? -12.793 -14.032 4.276 1.00 91.25 182 ALA A C 1
ATOM 1399 O O . ALA A 1 182 ? -13.459 -15.009 4.612 1.00 91.25 182 ALA A O 1
ATOM 1400 N N . THR A 1 183 ? -13.325 -12.974 3.660 1.00 88.56 183 THR A N 1
ATOM 1401 C CA . THR A 1 183 ? -14.759 -12.835 3.360 1.00 88.56 183 THR A CA 1
ATOM 1402 C C . THR A 1 183 ? -15.240 -13.903 2.375 1.00 88.56 183 THR A C 1
ATOM 1404 O O . THR A 1 183 ? -16.252 -14.558 2.620 1.00 88.56 183 THR A O 1
ATOM 1407 N N . VAL A 1 184 ? -14.498 -14.136 1.285 1.00 88.62 184 VAL A N 1
ATOM 1408 C CA . VAL A 1 184 ? -14.818 -15.196 0.311 1.00 88.62 184 VAL A CA 1
ATOM 1409 C C . VAL A 1 184 ? -14.844 -16.563 0.994 1.00 88.62 184 VAL A C 1
ATOM 1411 O O . VAL A 1 184 ? -15.811 -17.305 0.849 1.00 88.62 184 VAL A O 1
ATOM 1414 N N . ARG A 1 185 ? -13.823 -16.872 1.804 1.00 88.56 185 ARG A N 1
ATOM 1415 C CA . ARG A 1 185 ? -13.717 -18.153 2.519 1.00 88.56 185 ARG A CA 1
ATOM 1416 C C . ARG A 1 185 ? -14.843 -18.376 3.525 1.00 88.56 185 ARG A C 1
ATOM 1418 O O . ARG A 1 185 ? -15.283 -19.509 3.694 1.00 88.56 185 ARG A O 1
ATOM 1425 N N . GLN A 1 186 ? -15.291 -17.324 4.208 1.00 84.19 186 GLN A N 1
ATOM 1426 C CA . GLN A 1 186 ? -16.435 -17.404 5.119 1.00 84.19 186 GLN A CA 1
ATOM 1427 C C . GLN A 1 186 ? -17.726 -17.711 4.354 1.00 84.19 186 GLN A C 1
ATOM 1429 O O . GLN A 1 186 ? -18.473 -18.592 4.767 1.00 84.19 186 GLN A O 1
ATOM 1434 N N . ARG A 1 187 ? -17.943 -17.068 3.199 1.00 81.00 187 ARG A N 1
ATOM 1435 C CA . ARG A 1 187 ? -19.115 -17.326 2.347 1.00 81.00 187 ARG A CA 1
ATOM 1436 C C . ARG A 1 187 ? -19.151 -18.743 1.790 1.00 81.00 187 ARG A C 1
ATOM 1438 O O . ARG A 1 187 ? -20.206 -19.355 1.790 1.00 81.00 187 ARG A O 1
ATOM 1445 N N . THR A 1 188 ? -18.009 -19.288 1.377 1.00 76.50 188 THR A N 1
ATOM 1446 C CA . THR A 1 188 ? -17.931 -20.668 0.866 1.00 76.50 188 THR A CA 1
ATOM 1447 C C . THR A 1 188 ? -18.106 -21.738 1.945 1.00 76.50 188 THR A C 1
ATOM 1449 O O . THR A 1 188 ? -18.347 -22.892 1.615 1.00 76.50 188 THR A O 1
ATOM 1452 N N . LYS A 1 189 ? -17.941 -21.385 3.228 1.00 73.12 189 LYS A N 1
ATOM 1453 C CA . LYS A 1 189 ? -18.129 -22.306 4.361 1.00 73.12 189 LYS A CA 1
ATOM 1454 C C . LYS A 1 189 ? -19.560 -22.322 4.901 1.00 73.12 189 LYS A C 1
ATOM 1456 O O . LYS A 1 189 ? -19.874 -23.202 5.696 1.00 73.12 189 LYS A O 1
ATOM 1461 N N . LEU A 1 190 ? -20.408 -21.369 4.510 1.00 52.88 190 LEU A N 1
ATOM 1462 C CA . LEU A 1 190 ? -21.831 -21.423 4.833 1.00 52.88 190 LEU A CA 1
ATOM 1463 C C . LEU A 1 190 ? -22.456 -22.554 4.002 1.00 52.88 190 LEU A C 1
ATOM 1465 O O . LEU A 1 190 ? -22.296 -22.535 2.779 1.00 52.88 190 LEU A O 1
ATOM 1469 N N . PRO A 1 191 ? -23.136 -23.543 4.613 1.00 47.88 191 PRO A N 1
ATOM 1470 C CA . PRO A 1 191 ? -23.901 -24.506 3.837 1.00 47.88 191 PRO A CA 1
ATOM 1471 C C . PRO A 1 191 ? -24.913 -23.733 2.991 1.00 47.88 191 PRO A C 1
ATOM 1473 O O . PRO A 1 191 ? -25.596 -22.839 3.493 1.00 47.88 191 PRO A O 1
ATOM 1476 N N . SER A 1 192 ? -24.969 -24.052 1.698 1.00 49.50 192 SER A N 1
ATOM 1477 C CA . SER A 1 192 ? -25.997 -23.565 0.782 1.00 49.50 192 SER A CA 1
ATOM 1478 C C . SER A 1 192 ? -27.360 -23.769 1.441 1.00 49.50 192 SER A C 1
ATOM 1480 O O . SER A 1 192 ? -27.781 -24.913 1.625 1.00 49.50 192 SER A O 1
ATOM 1482 N N . CYS A 1 193 ? -28.009 -22.683 1.859 1.00 41.34 193 CYS A N 1
ATOM 1483 C CA . CYS A 1 193 ? -29.323 -22.765 2.475 1.00 41.34 193 CYS A CA 1
ATOM 1484 C C . CYS A 1 193 ? -30.275 -23.359 1.431 1.00 41.34 193 CYS A C 1
ATOM 1486 O O . CYS A 1 193 ? -30.546 -22.741 0.400 1.00 41.34 193 CYS A O 1
ATOM 1488 N N . GLN A 1 194 ? -30.704 -24.598 1.671 1.00 48.25 194 GLN A N 1
ATOM 1489 C CA . GLN A 1 194 ? -31.844 -25.203 1.004 1.00 48.25 194 GLN A CA 1
ATOM 1490 C C . GLN A 1 194 ? -33.050 -24.289 1.238 1.00 48.25 194 GLN A C 1
ATOM 1492 O O . GLN A 1 194 ? -33.353 -23.991 2.391 1.00 48.25 194 GLN A O 1
ATOM 1497 N N . ASN A 1 195 ? -33.685 -23.818 0.161 1.00 41.00 195 ASN A N 1
ATOM 1498 C CA . ASN A 1 195 ? -35.142 -23.774 -0.022 1.00 41.00 195 ASN A CA 1
ATOM 1499 C C . ASN A 1 195 ? -35.531 -22.795 -1.136 1.00 41.00 195 ASN A C 1
ATOM 1501 O O . ASN A 1 195 ? -35.544 -21.585 -0.940 1.00 41.00 195 ASN A O 1
ATOM 1505 N N . GLN A 1 196 ? -35.971 -23.352 -2.261 1.00 39.34 196 GLN A N 1
ATOM 1506 C CA . GLN A 1 196 ? -37.171 -22.875 -2.944 1.00 39.34 196 GLN A CA 1
ATOM 1507 C C . GLN A 1 196 ? -38.026 -24.110 -3.247 1.00 39.34 196 GLN A C 1
ATOM 1509 O O . GLN A 1 196 ? -37.871 -24.768 -4.270 1.00 39.34 196 GLN A O 1
ATOM 1514 N N . GLN A 1 197 ? -38.870 -24.462 -2.274 1.00 41.41 197 GLN A N 1
ATOM 1515 C CA . GLN A 1 197 ? -40.157 -25.096 -2.529 1.00 41.41 197 GLN A CA 1
ATOM 1516 C C . GLN A 1 197 ? -41.185 -23.971 -2.654 1.00 41.41 197 GLN A C 1
ATOM 1518 O O . GLN A 1 197 ? -41.373 -23.196 -1.714 1.00 41.41 197 GLN A O 1
ATOM 1523 N N . SER A 1 198 ? -41.822 -23.881 -3.814 1.00 43.34 198 SER A N 1
ATOM 1524 C CA . SER A 1 198 ? -43.203 -23.437 -4.030 1.00 43.34 198 SER A CA 1
ATOM 1525 C C . SER A 1 198 ? -43.644 -24.049 -5.349 1.00 43.34 198 SER A C 1
ATOM 1527 O O . SER A 1 198 ? -42.956 -23.763 -6.353 1.00 43.34 198 SER A O 1
#